Protein AF-A0A7X3MMK4-F1 (afdb_monomer)

Structure (mmCIF, N/CA/C/O backbone):
data_AF-A0A7X3MMK4-F1
#
_entry.id   AF-A0A7X3MMK4-F1
#
loop_
_atom_site.group_PDB
_atom_site.id
_atom_site.type_symbol
_atom_site.label_atom_id
_atom_site.label_alt_id
_atom_site.label_comp_id
_atom_site.label_asym_id
_atom_site.label_entity_id
_atom_site.label_seq_id
_atom_site.pdbx_PDB_ins_code
_atom_site.Cartn_x
_atom_site.Cartn_y
_atom_site.Cartn_z
_atom_site.occupancy
_atom_site.B_iso_or_equiv
_atom_site.auth_seq_id
_atom_site.auth_comp_id
_atom_site.auth_asym_id
_atom_site.auth_atom_id
_atom_site.pdbx_PDB_model_num
ATOM 1 N N . MET A 1 1 ? -12.622 -48.978 -11.360 1.00 39.81 1 MET A N 1
ATOM 2 C CA . MET A 1 1 ? -11.498 -48.186 -10.825 1.00 39.81 1 MET A CA 1
ATOM 3 C C . MET A 1 1 ? -11.949 -46.734 -10.855 1.00 39.81 1 MET A C 1
ATOM 5 O O . MET A 1 1 ? -12.073 -46.173 -11.933 1.00 39.81 1 MET A O 1
ATOM 9 N N . LEU A 1 2 ? -12.388 -46.223 -9.700 1.00 31.88 2 LEU A N 1
ATOM 10 C CA . LEU A 1 2 ? -12.892 -44.858 -9.525 1.00 31.88 2 LEU A CA 1
ATOM 11 C C . LEU A 1 2 ? -11.737 -43.859 -9.676 1.00 31.88 2 LEU A C 1
ATOM 13 O O . LEU A 1 2 ? -10.714 -44.030 -9.020 1.00 31.88 2 LEU A O 1
ATOM 17 N N . ALA A 1 3 ? -11.940 -42.794 -10.447 1.00 31.09 3 ALA A N 1
ATOM 18 C CA . ALA A 1 3 ? -11.201 -41.547 -10.291 1.00 31.09 3 ALA A CA 1
ATOM 19 C C . ALA A 1 3 ? -12.208 -40.492 -9.826 1.00 31.09 3 ALA A C 1
ATOM 21 O O . ALA A 1 3 ? -13.040 -40.017 -10.596 1.00 31.09 3 ALA A O 1
ATOM 22 N N . VAL A 1 4 ? -12.186 -40.216 -8.524 1.00 28.81 4 VAL A N 1
ATOM 23 C CA . VAL A 1 4 ? -12.935 -39.127 -7.898 1.00 28.81 4 VAL A CA 1
ATOM 24 C C . VAL A 1 4 ? -12.236 -37.835 -8.307 1.00 28.81 4 VAL A C 1
ATOM 26 O O . VAL A 1 4 ? -11.121 -37.565 -7.868 1.00 28.81 4 VAL A O 1
ATOM 29 N N . ILE A 1 5 ? -12.873 -37.067 -9.188 1.00 33.16 5 ILE A N 1
ATOM 30 C CA . ILE A 1 5 ? -12.476 -35.691 -9.482 1.00 33.16 5 ILE A CA 1
ATOM 31 C C . ILE A 1 5 ? -12.849 -34.879 -8.244 1.00 33.16 5 ILE A C 1
ATOM 33 O O . ILE A 1 5 ? -14.021 -34.599 -7.998 1.00 33.16 5 ILE A O 1
ATOM 37 N N . LEU A 1 6 ? -11.844 -34.570 -7.428 1.00 28.39 6 LEU A N 1
ATOM 38 C CA . LEU A 1 6 ? -11.970 -33.638 -6.320 1.00 28.39 6 LEU A CA 1
ATOM 39 C C . LEU A 1 6 ? -12.205 -32.252 -6.937 1.00 28.39 6 LEU A C 1
ATOM 41 O O . LEU A 1 6 ? -11.276 -31.618 -7.437 1.00 28.39 6 LEU A O 1
ATOM 45 N N . GLN A 1 7 ? -13.461 -31.808 -6.960 1.00 29.81 7 GLN A N 1
ATOM 46 C CA . GLN A 1 7 ? -13.783 -30.397 -7.128 1.00 29.81 7 GLN A CA 1
ATOM 47 C C . GLN A 1 7 ? -13.177 -29.666 -5.930 1.00 29.81 7 GLN A C 1
ATOM 49 O O . GLN A 1 7 ? -13.728 -29.684 -4.832 1.00 29.81 7 GLN A O 1
ATOM 54 N N . LEU A 1 8 ? -12.001 -29.073 -6.130 1.00 31.52 8 LEU A N 1
ATOM 55 C CA . LEU A 1 8 ? -11.513 -28.025 -5.251 1.00 31.52 8 LEU A CA 1
ATOM 56 C C . LEU A 1 8 ? -12.422 -26.827 -5.496 1.00 31.52 8 LEU A C 1
ATOM 58 O O . LEU A 1 8 ? -12.317 -26.148 -6.516 1.00 31.52 8 LEU A O 1
ATOM 62 N N . SER A 1 9 ? -13.381 -26.653 -4.593 1.00 30.64 9 SER A N 1
ATOM 63 C CA . SER A 1 9 ? -14.179 -25.446 -4.453 1.00 30.64 9 SER A CA 1
ATOM 64 C C . SER A 1 9 ? -13.228 -24.257 -4.493 1.00 30.64 9 SER A C 1
ATOM 66 O O . SER A 1 9 ? -12.373 -24.119 -3.617 1.00 30.64 9 SER A O 1
ATOM 68 N N . GLY A 1 10 ? -13.327 -23.452 -5.549 1.00 28.55 10 GLY A N 1
ATOM 69 C CA . GLY A 1 10 ? -12.593 -22.206 -5.642 1.00 28.55 10 GLY A CA 1
ATOM 70 C C . GLY A 1 10 ? -12.947 -21.354 -4.432 1.00 28.55 10 GLY A C 1
ATOM 71 O O . GLY A 1 10 ? -14.113 -21.022 -4.231 1.00 28.55 10 GLY A O 1
ATOM 72 N N . CYS A 1 11 ? -11.945 -21.021 -3.622 1.00 27.64 11 CYS A N 1
ATOM 73 C CA . CYS A 1 11 ? -12.016 -19.796 -2.847 1.00 27.64 11 CYS A CA 1
ATOM 74 C C . CYS A 1 11 ? -12.093 -18.664 -3.871 1.00 27.64 11 CYS A C 1
ATOM 76 O O . CYS A 1 11 ? -11.086 -18.275 -4.458 1.00 27.64 11 CYS A O 1
ATOM 78 N N . GLU A 1 12 ? -13.304 -18.187 -4.137 1.00 25.22 12 GLU A N 1
ATOM 79 C CA . GLU A 1 12 ? -13.503 -16.841 -4.649 1.00 25.22 12 GLU A CA 1
ATOM 80 C C . GLU A 1 12 ? -12.810 -15.907 -3.655 1.00 25.22 12 GLU A C 1
ATOM 82 O O . GLU A 1 12 ? -13.192 -15.867 -2.489 1.00 25.22 12 GLU A O 1
ATOM 87 N N . PHE A 1 13 ? -11.744 -15.235 -4.088 1.00 30.22 13 PHE A N 1
ATOM 88 C CA . PHE A 1 13 ? -11.124 -14.146 -3.342 1.00 30.22 13 PHE A CA 1
ATOM 89 C C . PHE A 1 13 ? -11.964 -12.891 -3.605 1.00 30.22 13 PHE A C 1
ATOM 91 O O . PHE A 1 13 ? -11.892 -12.347 -4.711 1.00 30.22 13 PHE A O 1
ATOM 98 N N . PRO A 1 14 ? -12.800 -12.432 -2.657 1.00 33.06 14 PRO A N 1
ATOM 99 C CA . PRO A 1 14 ? -13.527 -11.184 -2.817 1.00 33.06 14 PRO A CA 1
ATOM 100 C C . PRO A 1 14 ? -12.511 -10.046 -2.686 1.00 33.06 14 PRO A C 1
ATOM 102 O O . PRO A 1 14 ? -11.692 -10.073 -1.772 1.00 33.06 14 PRO A O 1
ATOM 105 N N . GLY A 1 15 ? -12.545 -9.097 -3.624 1.00 35.44 15 GLY A N 1
ATOM 106 C CA . GLY A 1 15 ? -11.532 -8.055 -3.799 1.00 35.44 15 GLY A CA 1
ATOM 107 C C . GLY A 1 15 ? -11.123 -7.359 -2.503 1.00 35.44 15 GLY A C 1
ATOM 108 O O . GLY A 1 15 ? -11.915 -6.636 -1.915 1.00 35.44 15 GLY A O 1
ATOM 109 N N . ASP A 1 16 ? -9.871 -7.569 -2.100 1.00 36.44 16 ASP A N 1
ATOM 110 C CA . ASP A 1 16 ? -9.219 -6.807 -1.042 1.00 36.44 16 ASP A CA 1
ATOM 111 C C . ASP A 1 16 ? -9.018 -5.373 -1.524 1.00 36.44 16 ASP A C 1
ATOM 113 O O . ASP A 1 16 ? -8.369 -5.094 -2.536 1.00 36.44 16 ASP A O 1
ATOM 117 N N . ASP A 1 17 ? -9.617 -4.449 -0.795 1.00 41.56 17 ASP A N 1
ATOM 118 C CA . ASP A 1 17 ? -9.683 -3.059 -1.178 1.00 41.56 17 ASP A CA 1
ATOM 119 C C . ASP A 1 17 ? -8.351 -2.396 -0.763 1.00 41.56 17 ASP A C 1
ATOM 121 O O . ASP A 1 17 ? -8.081 -2.070 0.397 1.00 41.56 17 ASP A O 1
ATOM 125 N N . ASN A 1 18 ? -7.452 -2.346 -1.749 1.00 49.00 18 ASN A N 1
ATOM 126 C CA . ASN A 1 18 ? -6.044 -1.996 -1.631 1.00 49.00 18 ASN A CA 1
ATOM 127 C C . ASN A 1 18 ? -5.864 -0.517 -1.247 1.00 49.00 18 ASN A C 1
ATOM 129 O O . ASN A 1 18 ? -6.424 0.381 -1.880 1.00 49.00 18 ASN A O 1
ATOM 133 N N . MET A 1 19 ? -5.023 -0.271 -0.236 1.00 48.06 19 MET A N 1
ATOM 134 C CA . MET A 1 19 ? -4.618 1.052 0.254 1.00 48.06 19 MET A CA 1
ATOM 135 C C . MET A 1 19 ? -4.239 2.014 -0.881 1.00 48.06 19 MET A C 1
ATOM 137 O O . MET A 1 19 ? -4.542 3.201 -0.812 1.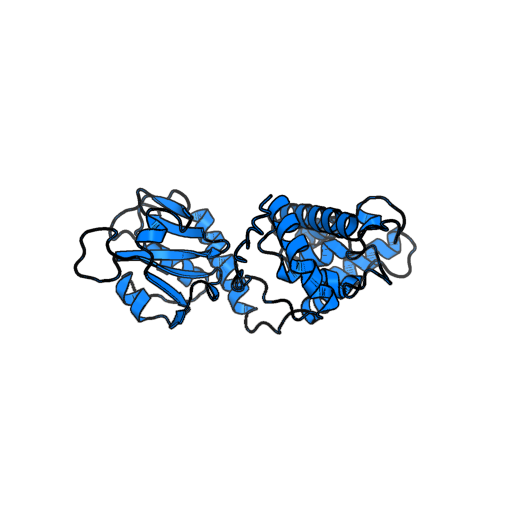00 48.06 19 MET A O 1
ATOM 141 N N . TYR A 1 20 ? -3.635 1.495 -1.952 1.00 59.84 20 TYR A N 1
ATOM 142 C CA . TYR A 1 20 ? 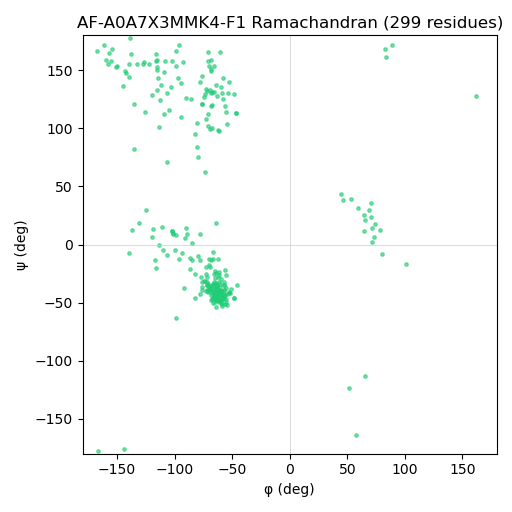-3.111 2.248 -3.090 1.00 59.84 20 TYR A CA 1
ATOM 143 C C . TYR A 1 20 ? -4.098 2.459 -4.248 1.00 59.84 20 TYR A C 1
ATOM 145 O O . TYR A 1 20 ? -3.713 3.042 -5.264 1.00 59.84 20 TYR A O 1
ATOM 153 N N . GLY A 1 21 ? -5.359 2.050 -4.087 1.00 65.75 21 GLY A N 1
ATOM 15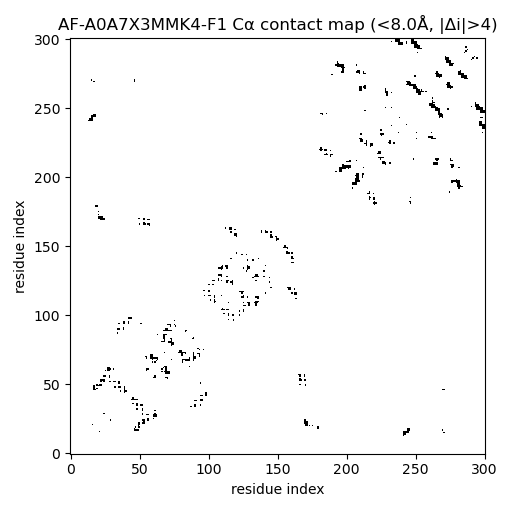4 C CA . GLY A 1 21 ? -6.362 2.017 -5.151 1.00 65.75 21 GLY A CA 1
ATOM 155 C C . GLY A 1 21 ? -6.352 0.690 -5.910 1.00 65.75 21 GLY A C 1
ATOM 156 O O . GLY A 1 21 ? -5.475 -0.145 -5.709 1.00 65.75 21 GLY A O 1
ATOM 157 N N . THR A 1 22 ? -7.337 0.493 -6.783 1.00 77.19 22 THR A N 1
ATOM 158 C CA . THR A 1 22 ? -7.481 -0.726 -7.590 1.00 77.19 22 THR A CA 1
ATOM 159 C C . THR A 1 22 ? -6.889 -0.549 -8.982 1.00 77.19 22 THR A C 1
ATOM 161 O O . THR A 1 22 ? -6.973 0.530 -9.582 1.00 77.19 22 THR A O 1
ATOM 164 N N . ALA A 1 23 ? -6.283 -1.614 -9.502 1.00 83.62 23 ALA A N 1
ATOM 165 C CA . ALA A 1 23 ? -5.760 -1.645 -10.854 1.00 83.62 23 ALA A CA 1
ATOM 166 C C . ALA A 1 23 ? -6.921 -1.553 -11.859 1.00 83.62 23 ALA A C 1
ATOM 168 O O . ALA A 1 23 ? -7.913 -2.272 -11.760 1.00 83.62 23 ALA A O 1
ATOM 169 N N . ASN A 1 24 ? -6.786 -0.663 -12.836 1.00 85.44 24 ASN A N 1
ATOM 170 C CA . ASN A 1 24 ? -7.653 -0.541 -14.002 1.00 85.44 24 ASN A CA 1
ATOM 171 C C . ASN A 1 24 ? -6.882 -1.065 -15.218 1.00 85.44 24 ASN A C 1
ATOM 173 O O . ASN A 1 24 ? -6.394 -0.295 -16.047 1.00 85.44 24 ASN A O 1
ATOM 177 N N . VAL A 1 25 ? -6.695 -2.383 -15.262 1.00 84.56 25 VAL A N 1
ATOM 178 C CA . VAL A 1 25 ? -5.780 -3.046 -16.197 1.00 84.56 25 VAL A CA 1
ATOM 179 C C . VAL A 1 25 ? -6.520 -3.950 -17.178 1.00 84.56 25 VAL A C 1
ATOM 181 O O . VAL A 1 25 ? -7.654 -4.370 -16.954 1.00 84.56 25 VAL A O 1
ATOM 184 N N . SER A 1 26 ? -5.880 -4.238 -18.311 1.00 85.44 26 SER A N 1
ATOM 185 C CA . SER A 1 26 ? -6.470 -5.093 -19.340 1.00 85.44 26 SER A CA 1
ATOM 186 C C . SER A 1 26 ? -6.592 -6.551 -18.861 1.00 85.44 26 SER A C 1
ATOM 188 O O . SER A 1 26 ? -5.815 -6.987 -18.009 1.00 85.44 26 SER A O 1
ATOM 190 N N . PRO A 1 27 ? -7.471 -7.370 -19.470 1.00 85.69 27 PRO A N 1
ATOM 191 C CA . PRO A 1 27 ? -7.521 -8.810 -19.194 1.00 85.69 27 PRO A CA 1
ATOM 192 C C . PRO A 1 27 ? -6.179 -9.536 -19.404 1.00 85.69 27 PRO A C 1
ATOM 194 O O . PRO A 1 27 ? -5.917 -10.563 -18.779 1.00 85.69 27 PRO A O 1
ATOM 197 N N . LEU A 1 28 ? -5.320 -9.000 -20.280 1.00 88.88 28 LEU A N 1
ATOM 198 C CA . LEU A 1 28 ? -3.999 -9.554 -20.576 1.00 88.88 28 LEU A CA 1
ATOM 199 C C . LEU A 1 28 ? -3.006 -9.360 -19.420 1.00 88.88 28 LEU A C 1
ATOM 201 O O . LEU A 1 28 ? -2.107 -10.180 -19.243 1.00 88.88 28 LEU A O 1
ATOM 205 N N . VAL A 1 29 ? -3.198 -8.308 -18.625 1.00 92.88 29 VAL A N 1
ATOM 206 C CA . VAL A 1 29 ? -2.486 -8.075 -17.364 1.00 92.88 29 VAL A CA 1
ATOM 207 C C . VAL A 1 29 ? -3.147 -8.860 -16.235 1.00 92.88 29 VAL A C 1
ATOM 209 O O . VAL A 1 29 ? -2.472 -9.556 -15.485 1.00 92.88 29 VAL A O 1
ATOM 212 N N . GLU A 1 30 ? -4.476 -8.799 -16.150 1.00 88.69 30 GLU A N 1
ATOM 213 C CA . GLU A 1 30 ? -5.269 -9.379 -15.063 1.00 88.69 30 GLU A CA 1
ATOM 214 C C . GLU A 1 30 ? -5.041 -10.891 -14.894 1.00 88.69 30 GLU A C 1
ATOM 216 O O . GLU A 1 30 ? -5.013 -11.396 -13.772 1.00 88.69 30 GLU A O 1
ATOM 221 N N . ARG A 1 31 ? -4.773 -11.623 -15.988 1.00 91.62 31 ARG A N 1
ATOM 222 C CA . ARG A 1 31 ? -4.428 -13.059 -15.942 1.00 91.62 31 ARG A CA 1
ATOM 223 C C . ARG A 1 31 ? -3.216 -13.386 -15.058 1.00 91.62 31 ARG A C 1
ATOM 225 O O . ARG A 1 31 ? -3.071 -14.532 -14.639 1.00 91.62 31 ARG A O 1
ATOM 232 N N . TRP A 1 32 ? -2.344 -12.410 -14.793 1.00 95.69 32 TRP A N 1
ATOM 233 C CA . TRP A 1 32 ? -1.150 -12.584 -13.965 1.00 95.69 32 TRP A CA 1
ATOM 234 C C . TRP A 1 32 ? -1.419 -12.419 -12.469 1.00 95.69 32 TRP A C 1
ATOM 236 O O . TRP A 1 32 ? -0.580 -12.825 -11.666 1.00 95.69 32 TRP A O 1
ATOM 246 N N . ARG A 1 33 ? -2.582 -11.881 -12.077 1.00 94.12 33 ARG A N 1
ATOM 247 C CA . ARG A 1 33 ? -2.932 -11.586 -10.680 1.00 94.12 33 ARG A CA 1
ATOM 248 C C . ARG A 1 33 ? -2.667 -12.741 -9.704 1.00 94.12 33 ARG A C 1
ATOM 250 O O . ARG A 1 33 ? -2.047 -12.457 -8.683 1.00 94.12 33 ARG A O 1
ATOM 257 N N . PRO A 1 34 ? -3.033 -14.010 -9.980 1.00 88.44 34 PRO A N 1
ATOM 258 C CA . PRO A 1 34 ? -2.765 -15.099 -9.038 1.00 88.44 34 PRO A CA 1
ATOM 259 C C . PRO A 1 34 ? -1.268 -15.279 -8.739 1.00 88.44 34 PRO A C 1
ATOM 261 O O . PRO A 1 34 ? -0.882 -15.453 -7.587 1.00 88.44 34 PRO A O 1
ATOM 264 N N . TYR A 1 35 ? -0.414 -15.157 -9.760 1.00 95.88 35 TYR A N 1
ATOM 265 C CA . TYR A 1 35 ? 1.042 -15.254 -9.616 1.00 95.88 35 TYR A CA 1
ATOM 266 C C . TYR A 1 35 ? 1.624 -14.022 -8.918 1.00 95.88 35 TYR A C 1
ATOM 268 O O . TYR A 1 35 ? 2.513 -14.139 -8.078 1.00 95.88 35 TYR A O 1
ATOM 276 N N . VAL A 1 36 ? 1.096 -12.833 -9.230 1.00 95.50 36 VAL A N 1
ATOM 277 C CA . VAL A 1 36 ? 1.474 -11.591 -8.542 1.00 95.50 36 VAL A CA 1
ATOM 278 C C . VAL A 1 36 ? 1.140 -11.687 -7.056 1.00 95.50 36 VAL A C 1
ATOM 280 O O . VAL A 1 36 ? 1.987 -11.353 -6.237 1.00 95.50 36 VAL A O 1
ATOM 283 N N . GLN A 1 37 ? -0.044 -12.185 -6.693 1.00 90.44 37 GLN A N 1
ATOM 284 C CA . GLN A 1 37 ? -0.444 -12.400 -5.300 1.00 90.44 37 GLN A CA 1
ATOM 285 C C . GLN A 1 37 ? 0.491 -13.382 -4.589 1.00 90.44 37 GLN A C 1
ATOM 287 O O . GLN A 1 37 ? 0.969 -13.081 -3.496 1.00 90.44 37 GLN A O 1
ATOM 292 N N . GLU A 1 38 ? 0.802 -14.516 -5.222 1.00 89.00 38 GLU A N 1
ATOM 293 C CA . GLU A 1 38 ? 1.711 -15.523 -4.668 1.00 89.00 38 GLU A CA 1
ATOM 294 C C . GLU A 1 38 ? 3.106 -14.940 -4.388 1.00 89.00 38 GLU A C 1
ATOM 296 O O . GLU A 1 38 ? 3.610 -15.018 -3.263 1.00 89.00 38 GLU A O 1
ATOM 301 N N . PHE A 1 39 ? 3.729 -14.304 -5.384 1.00 96.25 39 PHE A N 1
ATOM 302 C CA . PHE A 1 39 ? 5.063 -13.728 -5.221 1.00 96.25 39 PHE A CA 1
ATOM 303 C C . PHE A 1 39 ? 5.064 -12.514 -4.290 1.00 96.25 39 PHE A C 1
ATOM 305 O O . PHE A 1 39 ? 5.981 -12.363 -3.480 1.00 96.25 39 PHE A O 1
ATOM 312 N N . ALA A 1 40 ? 4.039 -11.664 -4.344 1.00 91.56 40 ALA A N 1
ATOM 313 C CA . ALA A 1 40 ? 3.939 -10.516 -3.452 1.00 91.56 40 ALA A CA 1
ATOM 314 C C . ALA A 1 40 ? 3.817 -10.965 -1.992 1.00 91.56 40 ALA A C 1
ATOM 316 O O . ALA A 1 40 ? 4.494 -10.423 -1.117 1.00 91.56 40 ALA A O 1
ATOM 317 N N . GLN A 1 41 ? 3.036 -12.015 -1.725 1.00 86.12 41 GLN A N 1
ATOM 318 C CA . GLN A 1 41 ? 2.953 -12.621 -0.401 1.00 86.12 41 GLN A CA 1
ATOM 319 C C . GLN A 1 41 ? 4.292 -13.239 0.025 1.00 86.12 41 GLN A C 1
ATOM 321 O O . GLN A 1 41 ? 4.738 -13.007 1.150 1.00 86.12 41 GLN A O 1
ATOM 326 N N . LYS A 1 42 ? 4.972 -13.960 -0.878 1.00 91.31 42 LYS A N 1
ATOM 327 C CA . LYS A 1 42 ? 6.302 -14.548 -0.635 1.00 91.31 42 LYS A CA 1
ATOM 328 C C . LYS A 1 42 ? 7.336 -13.510 -0.186 1.00 91.31 42 LYS A C 1
ATOM 330 O O . LYS A 1 42 ? 8.169 -13.822 0.664 1.00 91.31 42 LYS A O 1
ATOM 335 N N . TYR A 1 43 ? 7.284 -12.295 -0.731 1.00 92.69 43 TYR A N 1
ATOM 336 C CA . TYR A 1 43 ? 8.229 -11.216 -0.421 1.00 92.69 43 TYR A CA 1
ATOM 337 C C . TYR A 1 43 ? 7.694 -10.161 0.560 1.00 92.69 43 TYR A C 1
ATOM 339 O O . TYR A 1 43 ? 8.352 -9.145 0.771 1.00 92.69 43 TYR A O 1
ATOM 347 N N . GLY A 1 44 ? 6.538 -10.397 1.193 1.00 84.75 44 GLY A N 1
ATOM 348 C CA . GLY A 1 44 ? 5.992 -9.504 2.223 1.00 84.75 44 GLY A CA 1
ATOM 349 C C . GLY A 1 44 ? 5.526 -8.144 1.693 1.00 84.75 44 GLY A C 1
ATOM 350 O O . GLY A 1 44 ? 5.600 -7.157 2.415 1.00 84.75 44 GLY A O 1
ATOM 351 N N . VAL A 1 45 ? 5.077 -8.104 0.438 1.00 88.94 45 VAL A N 1
ATOM 352 C CA . VAL A 1 45 ? 4.579 -6.921 -0.285 1.00 88.94 45 VAL A CA 1
ATOM 353 C C . VAL A 1 45 ? 3.166 -7.154 -0.836 1.00 88.94 45 VAL A C 1
ATOM 355 O O . VAL A 1 45 ? 2.783 -6.605 -1.868 1.00 88.94 45 VAL A O 1
ATOM 358 N N . GLY A 1 46 ? 2.383 -7.997 -0.156 1.00 82.69 46 GLY A N 1
ATOM 359 C CA . GLY A 1 46 ? 1.030 -8.380 -0.574 1.00 82.69 46 GLY A CA 1
ATOM 360 C C . GLY A 1 46 ? 0.068 -7.194 -0.683 1.00 82.69 46 GLY A C 1
ATOM 361 O O . GLY A 1 46 ? -0.806 -7.189 -1.544 1.00 82.69 46 GLY A O 1
ATOM 362 N N . GLU A 1 47 ? 0.269 -6.140 0.108 1.00 79.25 47 GLU A N 1
ATOM 363 C CA . GLU A 1 47 ? -0.521 -4.911 0.020 1.00 79.25 47 GLU A CA 1
ATOM 364 C C . GLU A 1 47 ? -0.309 -4.126 -1.290 1.00 79.25 47 GLU A C 1
ATOM 366 O O . GLU A 1 47 ? -1.107 -3.250 -1.604 1.00 79.25 47 GLU A O 1
ATOM 371 N N . TYR A 1 48 ? 0.710 -4.437 -2.100 1.00 88.19 48 TYR A N 1
ATOM 372 C CA . TYR A 1 48 ? 1.029 -3.701 -3.334 1.00 88.19 48 TYR A CA 1
ATOM 373 C C . TYR A 1 48 ? 0.578 -4.406 -4.618 1.00 88.19 48 TYR A C 1
ATOM 375 O O . TYR A 1 48 ? 0.963 -3.978 -5.703 1.00 88.19 48 TYR A O 1
ATOM 383 N N . VAL A 1 49 ? -0.246 -5.459 -4.535 1.00 90.62 49 VAL A N 1
ATOM 384 C CA . VAL A 1 49 ? -0.691 -6.240 -5.711 1.00 90.62 49 VAL A CA 1
ATOM 385 C C . VAL A 1 49 ? -1.282 -5.358 -6.819 1.00 90.62 49 VAL A C 1
ATOM 387 O O . VAL A 1 49 ? -0.943 -5.547 -7.984 1.00 90.62 49 VAL A O 1
ATOM 390 N N . GLU A 1 50 ? -2.099 -4.357 -6.483 1.00 91.44 50 GLU A N 1
ATOM 391 C CA . GLU A 1 50 ? -2.707 -3.475 -7.491 1.00 91.44 50 GLU A CA 1
ATOM 392 C C . GLU A 1 50 ? -1.676 -2.551 -8.157 1.00 91.44 50 GLU A C 1
ATOM 394 O O . GLU A 1 50 ? -1.733 -2.339 -9.367 1.00 91.44 50 GLU A O 1
ATOM 399 N N . ILE A 1 51 ? -0.693 -2.048 -7.398 1.00 93.69 51 ILE A N 1
ATOM 400 C CA . ILE A 1 51 ? 0.432 -1.284 -7.963 1.00 93.69 51 ILE A CA 1
ATOM 401 C C . ILE A 1 51 ? 1.263 -2.183 -8.878 1.00 93.69 51 ILE A C 1
ATOM 403 O O . ILE A 1 51 ? 1.607 -1.771 -9.979 1.00 93.69 51 ILE A O 1
ATOM 407 N N . LEU A 1 52 ? 1.564 -3.412 -8.455 1.00 96.94 52 LEU A N 1
ATOM 408 C CA . LEU A 1 52 ? 2.353 -4.357 -9.244 1.00 96.94 52 LEU A CA 1
ATOM 409 C C . LEU A 1 52 ? 1.655 -4.708 -10.565 1.00 96.94 52 LEU A C 1
ATOM 411 O O . LEU A 1 52 ? 2.312 -4.779 -11.599 1.00 96.94 52 LEU A O 1
ATOM 415 N N . LEU A 1 53 ? 0.328 -4.852 -10.570 1.00 96.00 53 LEU A N 1
ATOM 416 C CA . LEU A 1 53 ? -0.443 -5.027 -11.805 1.00 96.00 53 LEU A CA 1
ATOM 417 C C . LEU A 1 53 ? -0.405 -3.781 -12.696 1.00 96.00 53 LEU A C 1
ATOM 419 O O . LEU A 1 53 ? -0.225 -3.903 -13.907 1.00 96.00 53 LEU A O 1
ATOM 423 N N . ALA A 1 54 ? -0.511 -2.585 -12.117 1.00 95.69 54 ALA A N 1
ATOM 424 C CA . ALA A 1 54 ? -0.357 -1.335 -12.857 1.00 95.69 54 ALA A CA 1
ATOM 425 C C . ALA A 1 54 ? 1.060 -1.177 -13.448 1.00 95.69 54 ALA A C 1
ATOM 427 O O . ALA A 1 54 ? 1.214 -0.704 -14.573 1.00 95.69 54 ALA A O 1
ATOM 428 N N . MET A 1 55 ? 2.092 -1.639 -12.737 1.00 97.62 55 MET A N 1
ATOM 429 C CA . MET A 1 55 ? 3.462 -1.703 -13.247 1.00 97.62 55 MET A CA 1
ATOM 430 C C . MET A 1 55 ? 3.576 -2.697 -14.405 1.00 97.62 55 MET A C 1
ATOM 432 O O . MET A 1 55 ? 4.119 -2.339 -15.438 1.00 97.62 55 MET A O 1
ATOM 436 N N . ILE A 1 56 ? 2.994 -3.898 -14.311 1.00 97.69 56 ILE A N 1
ATOM 437 C CA . ILE A 1 56 ? 2.956 -4.850 -15.440 1.00 97.69 56 ILE A CA 1
ATOM 438 C C . ILE A 1 56 ? 2.285 -4.224 -16.671 1.00 97.69 56 ILE A C 1
ATOM 440 O O . ILE A 1 56 ? 2.775 -4.368 -17.795 1.00 97.69 56 ILE A O 1
ATOM 444 N N . ALA A 1 57 ? 1.170 -3.519 -16.467 1.00 95.62 57 ALA A N 1
ATOM 445 C CA . ALA A 1 57 ? 0.480 -2.812 -17.539 1.00 95.62 57 ALA A CA 1
ATOM 446 C C . ALA A 1 57 ? 1.382 -1.762 -18.201 1.00 95.62 57 ALA A C 1
ATOM 448 O O . ALA A 1 57 ? 1.386 -1.652 -19.427 1.00 95.62 57 ALA A O 1
ATOM 449 N N . GLN A 1 58 ? 2.175 -1.047 -17.402 1.00 96.25 58 GLN A N 1
ATOM 450 C CA . GLN A 1 58 ? 3.113 -0.042 -17.883 1.00 96.25 58 GLN A CA 1
ATOM 451 C C . GLN A 1 58 ? 4.344 -0.634 -18.588 1.00 96.25 58 GLN A C 1
ATOM 453 O O . GLN A 1 58 ? 4.774 -0.087 -19.600 1.00 96.25 58 GLN A O 1
ATOM 458 N N . GLU A 1 59 ? 4.902 -1.733 -18.077 1.00 95.12 59 GLU A N 1
ATOM 459 C CA . GLU A 1 59 ? 6.150 -2.320 -18.583 1.00 95.12 59 GLU A CA 1
ATOM 460 C C . GLU A 1 59 ? 5.956 -3.117 -19.877 1.00 95.12 59 GLU A C 1
ATOM 462 O O . GLU A 1 59 ? 6.753 -3.017 -20.808 1.00 95.12 59 GLU A O 1
ATOM 467 N N . SER A 1 60 ? 4.894 -3.920 -19.956 1.00 95.56 60 SER A N 1
ATOM 468 C CA . SER A 1 60 ? 4.689 -4.856 -21.073 1.00 95.56 60 SER A CA 1
ATOM 469 C C . SER A 1 60 ? 3.247 -4.938 -21.566 1.00 95.56 60 SER A C 1
ATOM 471 O O . SER A 1 60 ? 2.961 -5.639 -22.541 1.00 95.56 60 SER A O 1
ATOM 473 N N . GLY A 1 61 ? 2.303 -4.292 -20.876 1.00 92.75 61 GLY A N 1
ATOM 474 C CA . GLY A 1 61 ? 0.875 -4.523 -21.091 1.00 92.75 61 GLY A CA 1
ATOM 475 C C . GLY A 1 61 ? 0.425 -5.946 -20.727 1.00 92.75 61 GLY A C 1
ATOM 476 O O . GLY A 1 61 ? -0.685 -6.339 -21.089 1.00 92.75 61 GLY A O 1
ATOM 477 N N . GLY A 1 62 ? 1.274 -6.731 -20.048 1.00 92.31 62 GLY A N 1
ATOM 478 C CA . GLY A 1 62 ? 1.031 -8.138 -19.718 1.00 92.31 62 GLY A CA 1
ATOM 479 C C . GLY A 1 62 ? 1.151 -9.107 -20.902 1.00 92.31 62 GLY A C 1
ATOM 480 O O . GLY A 1 62 ? 0.833 -10.293 -20.746 1.00 92.31 62 GLY A O 1
ATOM 481 N N . ASP A 1 63 ? 1.589 -8.632 -22.072 1.00 92.94 63 ASP A N 1
ATOM 482 C CA . ASP A 1 63 ? 1.714 -9.415 -23.305 1.00 92.94 63 ASP A CA 1
ATOM 483 C C . ASP A 1 63 ? 3.002 -10.250 -23.310 1.00 92.94 63 ASP A C 1
ATOM 485 O O . ASP A 1 63 ? 4.017 -9.852 -23.872 1.00 92.94 63 ASP A O 1
ATOM 489 N N . SER A 1 64 ? 2.959 -11.429 -22.688 1.00 91.19 64 SER A N 1
ATOM 490 C CA . SER A 1 64 ? 4.091 -12.368 -22.643 1.00 91.19 64 SER A CA 1
ATOM 491 C C . SER A 1 64 ? 4.542 -12.885 -24.003 1.00 91.19 64 SER A C 1
ATOM 493 O O . SER A 1 64 ? 5.673 -13.346 -24.119 1.00 91.19 64 SER A O 1
ATOM 495 N N . ASP A 1 65 ? 3.668 -12.869 -25.011 1.00 89.69 65 ASP A N 1
ATOM 496 C CA . ASP A 1 65 ? 3.994 -13.411 -26.331 1.00 89.69 65 ASP A CA 1
ATOM 497 C C . ASP A 1 65 ? 4.894 -12.430 -27.086 1.00 89.69 65 ASP A C 1
ATOM 499 O O . ASP A 1 65 ? 5.779 -12.828 -27.846 1.00 89.69 65 ASP A O 1
ATOM 503 N N . ARG A 1 66 ? 4.695 -11.131 -26.834 1.00 89.19 66 ARG A N 1
ATOM 504 C CA . ARG A 1 66 ? 5.523 -10.054 -27.373 1.00 89.19 66 ARG A CA 1
ATOM 505 C C . ARG A 1 66 ? 6.685 -9.670 -26.455 1.00 89.19 66 ARG A C 1
ATOM 507 O O . ARG A 1 66 ? 7.769 -9.365 -26.951 1.00 89.19 66 ARG A O 1
ATOM 514 N N . TYR A 1 67 ? 6.459 -9.682 -25.145 1.00 89.31 67 TYR A N 1
ATOM 515 C CA . TYR A 1 67 ? 7.384 -9.239 -24.103 1.00 89.31 67 TYR A CA 1
ATOM 516 C C . TYR A 1 67 ? 7.409 -10.250 -22.942 1.00 89.31 67 TYR A C 1
ATOM 518 O O . TYR A 1 67 ? 6.743 -10.050 -21.924 1.00 89.31 67 TYR A O 1
ATOM 526 N N . PRO A 1 68 ? 8.181 -11.348 -23.064 1.00 90.19 68 PRO A N 1
ATOM 527 C CA . PRO A 1 68 ? 8.265 -12.367 -22.016 1.00 90.19 68 PRO A CA 1
ATOM 528 C C . PRO A 1 68 ? 8.834 -11.846 -20.687 1.00 90.19 68 PRO A C 1
ATOM 530 O O . PRO A 1 68 ? 8.476 -12.350 -19.626 1.00 90.19 68 PRO A O 1
ATOM 533 N N . ASP A 1 69 ? 9.686 -10.816 -20.725 1.00 93.12 69 ASP A N 1
ATOM 534 C CA . ASP A 1 69 ? 10.112 -10.068 -19.539 1.00 93.12 69 ASP A CA 1
ATOM 535 C C . ASP A 1 69 ? 9.020 -9.060 -19.134 1.00 93.12 69 ASP A C 1
ATOM 537 O O . ASP A 1 69 ? 9.110 -7.862 -19.408 1.00 93.12 69 ASP A O 1
ATOM 541 N N . ILE A 1 70 ? 7.952 -9.578 -18.527 1.00 92.44 70 ILE A N 1
ATOM 542 C CA . ILE A 1 70 ? 6.706 -8.862 -18.220 1.00 92.44 70 ILE A CA 1
ATOM 543 C C . ILE A 1 70 ? 6.904 -7.613 -17.354 1.00 92.44 70 ILE A C 1
ATOM 545 O O . ILE A 1 70 ? 6.181 -6.631 -17.528 1.00 92.44 70 ILE A O 1
ATOM 549 N N . LEU A 1 71 ? 7.854 -7.651 -16.422 1.00 94.75 71 LEU A N 1
ATOM 550 C CA . LEU A 1 71 ? 8.195 -6.539 -15.533 1.00 94.75 71 LEU A CA 1
ATOM 551 C C . LEU A 1 71 ? 9.477 -5.802 -15.961 1.00 94.75 71 LEU A C 1
ATOM 553 O O . LEU A 1 71 ? 10.013 -5.026 -15.165 1.00 94.75 71 LEU A O 1
ATOM 557 N N . GLN A 1 72 ? 9.982 -6.082 -17.173 1.00 91.94 72 GLN A N 1
ATOM 558 C CA . GLN A 1 72 ? 11.210 -5.511 -17.751 1.00 91.94 72 GLN A CA 1
ATOM 559 C C . GLN A 1 72 ? 12.376 -5.476 -16.749 1.00 91.94 72 GLN A C 1
ATOM 561 O O . GLN A 1 72 ? 13.097 -4.490 -16.604 1.00 91.94 72 GLN A O 1
ATOM 566 N N . CYS A 1 73 ? 12.559 -6.567 -16.004 1.00 89.00 73 CYS A N 1
ATOM 567 C CA . CYS A 1 73 ? 13.458 -6.611 -14.855 1.00 89.00 73 CYS A CA 1
ATOM 568 C C . CYS A 1 73 ? 14.806 -7.279 -15.153 1.00 89.00 73 CYS A C 1
ATOM 570 O O . CYS A 1 73 ? 15.589 -7.519 -14.232 1.00 89.00 73 CYS A O 1
ATOM 572 N N . SER A 1 74 ? 15.110 -7.588 -16.418 1.00 84.12 74 SER A N 1
ATOM 573 C CA . SER A 1 74 ? 16.404 -8.170 -16.800 1.00 84.12 74 SER A CA 1
ATOM 574 C C . SER A 1 74 ? 17.591 -7.340 -16.287 1.00 84.12 74 SER A C 1
ATOM 576 O O . SER A 1 74 ? 18.549 -7.889 -15.742 1.00 84.12 74 SER A O 1
ATOM 578 N N . GLU A 1 75 ? 17.511 -6.011 -16.374 1.00 81.25 75 GLU A N 1
ATOM 579 C CA . GLU A 1 75 ? 18.582 -5.117 -15.917 1.00 81.25 75 GLU A CA 1
ATOM 580 C C . GLU A 1 75 ? 18.743 -5.136 -14.389 1.00 81.25 75 GLU A C 1
ATOM 582 O O . GLU A 1 75 ? 19.868 -5.141 -13.886 1.00 81.25 75 GLU A O 1
ATOM 587 N N . SER A 1 76 ? 17.645 -5.255 -13.630 1.00 75.44 76 SER A N 1
ATOM 588 C CA . SER A 1 76 ? 17.705 -5.386 -12.164 1.00 75.44 76 SER A CA 1
ATOM 589 C C . SER A 1 76 ? 18.285 -6.735 -11.712 1.00 75.44 76 SER A C 1
ATOM 591 O O . SER A 1 76 ? 18.776 -6.859 -10.587 1.00 75.44 76 SER A O 1
ATOM 593 N N . ALA A 1 77 ? 18.290 -7.739 -12.596 1.00 68.50 77 ALA A N 1
ATOM 594 C CA . ALA A 1 77 ? 18.994 -9.008 -12.420 1.00 68.50 77 ALA A CA 1
ATOM 595 C C . ALA A 1 77 ? 20.474 -8.962 -12.858 1.00 68.50 77 ALA A C 1
ATOM 597 O O . ALA A 1 77 ? 21.163 -9.981 -12.784 1.00 68.50 77 ALA A O 1
ATOM 598 N N . GLY A 1 78 ? 20.979 -7.807 -13.312 1.00 76.31 78 GLY A N 1
ATOM 599 C CA . GLY A 1 78 ? 22.334 -7.667 -13.854 1.00 76.31 78 GLY A CA 1
ATOM 600 C C . GLY A 1 78 ? 22.503 -8.270 -15.252 1.00 76.31 78 GLY A C 1
ATOM 601 O O . GLY A 1 78 ? 23.628 -8.550 -15.664 1.00 76.31 78 GLY A O 1
ATOM 602 N N . MET A 1 79 ? 21.400 -8.507 -15.966 1.00 78.06 79 MET A N 1
ATOM 603 C CA . MET A 1 79 ? 21.386 -9.048 -17.325 1.00 78.06 79 MET A CA 1
ATOM 604 C C . MET A 1 79 ? 21.212 -7.927 -18.357 1.00 78.06 79 MET A C 1
ATOM 606 O O . MET A 1 79 ? 20.852 -6.800 -18.022 1.00 78.06 79 MET A O 1
ATOM 610 N N . ALA A 1 80 ? 21.454 -8.236 -19.633 1.00 74.75 80 ALA A N 1
ATOM 611 C CA . ALA A 1 80 ? 21.117 -7.316 -20.716 1.00 74.75 80 ALA A CA 1
ATOM 612 C C . ALA A 1 80 ? 19.584 -7.134 -20.813 1.00 74.75 80 ALA A C 1
ATOM 614 O O . ALA A 1 80 ? 18.850 -8.061 -20.454 1.00 74.75 80 ALA A O 1
ATOM 615 N N . PRO A 1 81 ? 19.077 -5.999 -21.325 1.00 78.19 81 PRO A N 1
ATOM 616 C CA . PRO A 1 81 ? 17.637 -5.783 -21.486 1.00 78.19 81 PRO A CA 1
ATOM 617 C C . PRO A 1 81 ? 16.952 -6.922 -22.262 1.00 78.19 81 PRO A C 1
ATOM 619 O O . PRO A 1 81 ? 17.501 -7.398 -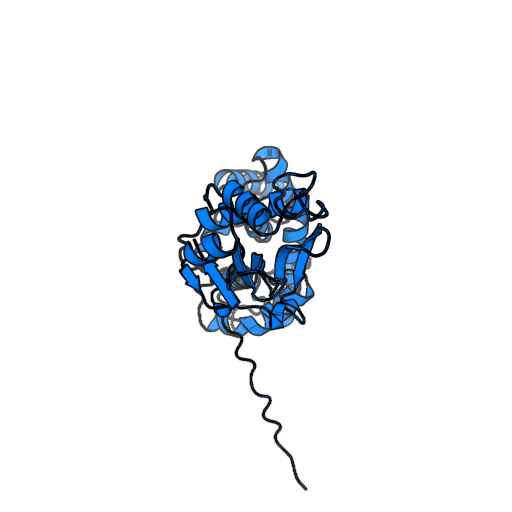23.257 1.00 78.19 81 PRO A O 1
ATOM 622 N N . ASN A 1 82 ? 15.751 -7.334 -21.834 1.00 79.44 82 ASN A N 1
ATOM 623 C CA . ASN A 1 82 ? 14.956 -8.417 -22.443 1.00 79.44 82 ASN A CA 1
ATOM 624 C C . ASN A 1 82 ? 15.645 -9.801 -22.486 1.00 79.44 82 ASN A C 1
ATOM 626 O O . ASN A 1 82 ? 15.413 -10.589 -23.403 1.00 79.44 82 ASN A O 1
ATOM 630 N N . SER A 1 83 ? 16.497 -10.110 -21.504 1.00 86.25 83 SER A N 1
ATOM 631 C CA . SER A 1 83 ? 17.162 -11.421 -21.403 1.00 86.25 83 SER A CA 1
ATOM 632 C C . SER A 1 83 ? 16.290 -12.495 -20.748 1.00 86.25 83 SER A C 1
ATOM 634 O O . SER A 1 83 ? 16.495 -13.686 -20.988 1.00 86.25 83 SER A O 1
ATOM 636 N N . ILE A 1 84 ? 15.329 -12.100 -19.908 1.00 88.81 84 ILE A N 1
ATOM 637 C CA . ILE A 1 84 ? 14.394 -13.032 -19.275 1.00 88.81 84 ILE A CA 1
ATOM 638 C C . ILE A 1 84 ? 13.344 -13.459 -20.309 1.00 88.81 84 ILE A C 1
ATOM 640 O O . ILE A 1 84 ? 12.625 -12.634 -20.863 1.00 88.81 84 ILE A O 1
ATOM 644 N N . THR A 1 85 ? 13.266 -14.765 -20.574 1.00 91.00 85 THR A N 1
ATOM 645 C CA . THR A 1 85 ? 12.340 -15.358 -21.560 1.00 91.00 85 THR A CA 1
ATOM 646 C C . THR A 1 85 ? 11.174 -16.112 -20.925 1.00 91.00 85 THR A C 1
ATOM 648 O O . THR A 1 85 ? 10.241 -16.491 -21.628 1.00 91.00 85 THR A O 1
ATOM 651 N N . ASP A 1 86 ? 11.213 -16.314 -19.607 1.00 94.56 86 ASP A N 1
ATOM 652 C CA . ASP A 1 86 ? 10.135 -16.925 -18.835 1.00 94.56 86 ASP A CA 1
ATOM 653 C C . ASP A 1 86 ? 9.384 -15.836 -18.043 1.00 94.56 86 ASP A C 1
ATOM 655 O O . ASP A 1 86 ? 9.966 -15.226 -17.135 1.00 94.56 86 ASP A O 1
ATOM 659 N N . PRO A 1 87 ? 8.096 -15.603 -18.347 1.00 94.62 87 PRO A N 1
ATOM 660 C CA . PRO A 1 87 ? 7.241 -14.678 -17.615 1.00 94.62 87 PRO A CA 1
ATOM 661 C C . PRO A 1 87 ? 7.216 -14.861 -16.099 1.00 94.62 87 PRO A C 1
ATOM 663 O O . PRO A 1 87 ? 7.187 -13.872 -15.371 1.00 94.62 87 PRO A O 1
ATOM 666 N N . LEU A 1 88 ? 7.245 -16.100 -15.598 1.00 95.62 88 LEU A N 1
ATOM 667 C CA . LEU A 1 88 ? 7.198 -16.350 -14.156 1.00 95.62 88 LEU A CA 1
ATOM 668 C C . LEU A 1 88 ? 8.512 -15.957 -13.480 1.00 95.62 88 LEU A C 1
ATOM 670 O O . LEU A 1 88 ? 8.493 -15.419 -12.375 1.00 95.62 88 LEU A O 1
ATOM 674 N N . VAL A 1 89 ? 9.641 -16.144 -14.171 1.00 95.50 89 VAL A N 1
ATOM 675 C CA . VAL A 1 89 ? 10.951 -15.663 -13.707 1.00 95.50 89 VAL A CA 1
ATOM 676 C C . VAL A 1 89 ? 10.981 -14.135 -13.675 1.00 95.50 89 VAL A C 1
ATOM 678 O O . VAL A 1 89 ? 11.503 -13.564 -12.719 1.00 95.50 89 VAL A O 1
ATOM 681 N N . SER A 1 90 ? 10.394 -13.470 -14.678 1.00 96.62 90 SER A N 1
ATOM 682 C CA . SER A 1 90 ? 10.265 -12.005 -14.695 1.00 96.62 90 SER A CA 1
ATOM 683 C C . SER A 1 90 ? 9.407 -11.508 -13.529 1.00 96.62 90 SER A C 1
ATOM 685 O O . SER A 1 90 ? 9.826 -10.622 -12.785 1.00 96.62 90 SER A O 1
ATOM 687 N N . LEU A 1 91 ? 8.245 -12.130 -13.294 1.00 96.50 91 LEU A N 1
ATOM 688 C CA . LEU A 1 91 ? 7.371 -11.780 -12.173 1.00 96.50 91 LEU A CA 1
ATOM 689 C C . LEU A 1 91 ? 8.071 -11.946 -10.822 1.00 96.50 91 LEU A C 1
ATOM 691 O O . LEU A 1 91 ? 8.080 -11.011 -10.023 1.00 96.50 91 LEU A O 1
ATOM 695 N N . GLU A 1 92 ? 8.693 -13.098 -10.570 1.00 97.06 92 GLU A N 1
ATOM 696 C CA . GLU A 1 92 ? 9.382 -13.346 -9.303 1.00 97.06 92 GLU A CA 1
ATOM 697 C C . GLU A 1 92 ? 10.525 -12.345 -9.079 1.00 97.06 92 GLU A C 1
ATOM 699 O O . GLU A 1 92 ? 10.633 -11.745 -8.006 1.00 97.06 92 GLU A O 1
ATOM 704 N N . GLN A 1 93 ? 11.363 -12.125 -10.097 1.00 96.44 93 GLN A N 1
ATOM 705 C CA . GLN A 1 93 ? 12.499 -11.211 -10.020 1.00 96.44 93 GLN A CA 1
ATOM 706 C C . GLN A 1 93 ? 12.061 -9.753 -9.834 1.00 96.44 93 GLN A C 1
ATOM 708 O O . GLN A 1 93 ? 12.607 -9.062 -8.970 1.00 96.44 93 GLN A O 1
ATOM 713 N N . GLY A 1 94 ? 11.091 -9.285 -10.621 1.00 97.25 94 GLY A N 1
ATOM 714 C CA . GLY A 1 94 ? 10.579 -7.920 -10.549 1.00 97.25 94 GLY A CA 1
ATOM 715 C C . GLY A 1 94 ? 9.907 -7.633 -9.207 1.00 97.25 94 GLY A C 1
ATOM 716 O O . GLY A 1 94 ? 10.220 -6.631 -8.565 1.00 97.25 94 GLY A O 1
ATOM 717 N N . ILE A 1 95 ? 9.076 -8.552 -8.705 1.00 98.06 95 ILE A N 1
ATOM 718 C CA . ILE A 1 95 ? 8.411 -8.399 -7.400 1.00 98.06 95 ILE A CA 1
ATOM 719 C C . ILE A 1 95 ? 9.431 -8.448 -6.254 1.00 98.06 95 ILE A C 1
ATOM 721 O O . ILE A 1 95 ? 9.354 -7.639 -5.328 1.00 98.06 95 ILE A O 1
ATOM 725 N N . ARG A 1 96 ? 10.445 -9.321 -6.330 1.00 96.94 96 ARG A N 1
ATOM 726 C CA . ARG A 1 96 ? 11.561 -9.338 -5.370 1.00 96.94 96 ARG A CA 1
ATOM 727 C C . ARG A 1 96 ? 12.328 -8.015 -5.365 1.00 96.94 96 ARG A C 1
ATOM 729 O O . ARG A 1 96 ? 12.722 -7.537 -4.300 1.00 96.94 96 ARG A O 1
ATOM 736 N N . TYR A 1 97 ? 12.561 -7.432 -6.540 1.00 97.69 97 TYR A N 1
ATOM 737 C CA . TYR A 1 97 ? 13.240 -6.145 -6.664 1.00 97.69 97 TYR A CA 1
ATOM 738 C C . TYR A 1 97 ? 12.397 -5.002 -6.091 1.00 97.69 97 TYR A C 1
ATOM 740 O O . TYR A 1 97 ? 12.897 -4.230 -5.271 1.00 97.69 97 TYR A O 1
ATOM 748 N N . PHE A 1 98 ? 11.107 -4.947 -6.433 1.00 97.94 98 PHE A N 1
ATOM 749 C CA . PHE A 1 98 ? 10.164 -3.995 -5.851 1.00 97.94 98 PHE A CA 1
ATOM 750 C C . PHE A 1 98 ? 10.118 -4.110 -4.322 1.00 97.94 98 PHE A C 1
ATOM 752 O O . PHE A 1 98 ? 10.197 -3.097 -3.634 1.00 97.94 98 PHE A O 1
ATOM 759 N N . ALA A 1 99 ? 10.091 -5.327 -3.770 1.00 96.44 99 ALA A N 1
ATOM 760 C CA . ALA A 1 99 ? 10.112 -5.538 -2.323 1.00 96.44 99 ALA A CA 1
ATOM 761 C C . ALA A 1 99 ? 11.366 -4.966 -1.650 1.00 96.44 99 ALA A C 1
ATOM 763 O O . ALA A 1 99 ? 11.267 -4.303 -0.616 1.00 96.44 99 ALA A O 1
ATOM 764 N N . ALA A 1 100 ? 12.540 -5.139 -2.264 1.00 97.31 100 ALA A N 1
ATOM 765 C CA . ALA A 1 100 ? 13.776 -4.538 -1.766 1.00 97.31 100 ALA A CA 1
ATOM 766 C C . ALA A 1 100 ? 13.731 -2.997 -1.801 1.00 97.31 100 ALA A C 1
ATOM 768 O O . ALA A 1 100 ? 14.235 -2.341 -0.881 1.00 97.31 100 ALA A O 1
ATOM 769 N N . LEU A 1 101 ? 13.112 -2.409 -2.832 1.00 97.69 101 LEU A N 1
ATOM 770 C CA . LEU A 1 101 ? 12.899 -0.962 -2.926 1.00 97.69 101 LEU A CA 1
ATOM 771 C C . LEU A 1 101 ? 11.896 -0.462 -1.885 1.00 97.69 101 LEU A C 1
ATOM 773 O O . LEU A 1 101 ? 12.170 0.544 -1.240 1.00 97.69 101 LEU A O 1
ATOM 777 N N . ALA A 1 102 ? 10.785 -1.167 -1.674 1.00 94.94 102 ALA A N 1
ATOM 778 C CA . ALA A 1 102 ? 9.777 -0.819 -0.676 1.00 94.94 102 ALA A CA 1
ATOM 779 C C . ALA A 1 102 ? 10.358 -0.868 0.746 1.00 94.94 102 ALA A C 1
ATOM 781 O O . ALA A 1 102 ? 10.188 0.070 1.528 1.00 94.94 102 ALA A O 1
ATOM 782 N N . GLU A 1 103 ? 11.134 -1.908 1.068 1.00 93.56 103 GLU A N 1
ATOM 783 C CA . GLU A 1 103 ? 11.831 -2.004 2.352 1.00 93.56 103 GLU A CA 1
ATOM 784 C C . GLU A 1 103 ? 12.855 -0.869 2.526 1.00 93.56 103 GLU A C 1
ATOM 786 O O . GLU A 1 103 ? 12.923 -0.235 3.585 1.00 93.56 103 GLU A O 1
ATOM 791 N N . SER A 1 104 ? 13.641 -0.584 1.484 1.00 95.06 104 SER A N 1
ATOM 792 C CA . SER A 1 104 ? 14.633 0.497 1.499 1.00 95.06 104 SER A CA 1
ATOM 793 C C . SER A 1 104 ? 13.974 1.870 1.622 1.00 95.06 104 SER A C 1
ATOM 795 O O . SER A 1 104 ? 14.452 2.711 2.382 1.00 95.06 104 SER A O 1
ATOM 797 N N . GLY A 1 105 ? 12.854 2.082 0.932 1.00 93.62 105 GLY A N 1
ATOM 798 C CA . GLY A 1 105 ? 12.083 3.316 0.973 1.00 93.62 105 GLY A CA 1
ATOM 799 C C . GLY A 1 105 ? 11.490 3.567 2.355 1.00 93.62 105 GLY A C 1
ATOM 800 O O . GLY A 1 105 ? 11.671 4.644 2.921 1.00 93.62 105 GLY A O 1
ATOM 801 N N . LYS A 1 106 ? 10.921 2.529 2.977 1.00 89.62 106 LYS A N 1
ATOM 802 C CA . LYS A 1 106 ? 10.443 2.585 4.363 1.00 89.62 106 LYS A CA 1
ATOM 803 C C . LYS A 1 106 ? 11.557 2.943 5.348 1.00 89.62 106 LYS A C 1
ATOM 805 O O . LYS A 1 106 ? 11.352 3.776 6.226 1.00 89.62 106 LYS A O 1
ATOM 810 N N . LYS A 1 107 ? 12.750 2.352 5.201 1.00 89.88 107 LYS A N 1
ATOM 811 C CA . LYS A 1 107 ? 13.927 2.691 6.029 1.00 89.88 107 LYS A CA 1
ATOM 812 C C . LYS A 1 107 ? 14.419 4.118 5.787 1.00 89.88 107 LYS A C 1
ATOM 814 O O . LYS A 1 107 ? 14.885 4.763 6.721 1.00 89.88 107 LYS A O 1
ATOM 819 N N . ALA A 1 108 ? 14.337 4.595 4.548 1.00 88.56 108 ALA A N 1
ATOM 820 C CA . ALA A 1 108 ? 14.725 5.948 4.168 1.00 88.56 108 ALA A CA 1
ATOM 821 C C . ALA A 1 108 ? 13.678 7.011 4.550 1.00 88.56 108 ALA A C 1
ATOM 823 O O . ALA A 1 108 ? 14.013 8.193 4.537 1.00 88.56 108 ALA A O 1
ATOM 824 N N . GLY A 1 109 ? 12.454 6.604 4.907 1.00 88.12 109 GLY A N 1
ATOM 825 C CA . GLY A 1 109 ? 11.351 7.507 5.234 1.00 88.12 109 GLY A CA 1
ATOM 826 C C . GLY A 1 109 ? 10.804 8.248 4.014 1.00 88.12 109 GLY A C 1
ATOM 827 O O . GLY A 1 109 ? 10.471 9.424 4.133 1.00 88.12 109 GLY A O 1
ATOM 828 N N . VAL A 1 110 ? 10.766 7.590 2.849 1.00 91.38 110 VAL A N 1
ATOM 829 C CA . VAL A 1 110 ? 10.221 8.171 1.610 1.00 91.38 110 VAL A CA 1
ATOM 830 C C . VAL A 1 110 ? 8.820 7.650 1.296 1.00 91.38 110 VAL A C 1
ATOM 832 O O . VAL A 1 110 ? 8.434 6.577 1.760 1.00 91.38 110 VAL A O 1
ATOM 835 N N . ASP A 1 111 ? 8.068 8.407 0.501 1.00 89.00 111 ASP A N 1
ATOM 836 C CA . ASP A 1 111 ? 6.733 8.021 0.044 1.00 89.00 111 ASP A CA 1
ATOM 837 C C . ASP A 1 111 ? 6.741 6.877 -0.994 1.00 89.00 111 ASP A C 1
ATOM 839 O O . ASP A 1 111 ? 7.767 6.508 -1.575 1.00 89.00 111 ASP A O 1
ATOM 843 N N . MET A 1 112 ? 5.562 6.290 -1.227 1.00 93.25 112 MET A N 1
ATOM 844 C CA . MET A 1 112 ? 5.404 5.180 -2.173 1.00 93.25 112 MET A CA 1
ATOM 845 C C . MET A 1 112 ? 5.668 5.593 -3.623 1.00 93.25 112 MET A C 1
ATOM 847 O O . MET A 1 112 ? 6.195 4.798 -4.396 1.00 93.25 112 MET A O 1
ATOM 851 N N . ASP A 1 113 ? 5.360 6.831 -4.004 1.00 94.25 113 ASP A N 1
ATOM 852 C CA . ASP A 1 113 ? 5.650 7.312 -5.356 1.00 94.25 113 ASP A CA 1
ATOM 853 C C . ASP A 1 113 ? 7.168 7.357 -5.606 1.00 94.25 113 ASP A C 1
ATOM 855 O O . ASP A 1 113 ? 7.629 6.997 -6.689 1.00 94.25 113 ASP A O 1
ATOM 859 N N . THR A 1 114 ? 7.973 7.655 -4.579 1.00 96.56 114 THR A N 1
ATOM 860 C CA . THR A 1 114 ? 9.434 7.525 -4.655 1.00 96.56 114 THR A CA 1
ATOM 861 C C . THR A 1 114 ? 9.862 6.070 -4.851 1.00 96.56 114 THR A C 1
ATOM 863 O O . THR A 1 114 ? 10.792 5.811 -5.618 1.00 96.56 114 THR A O 1
ATOM 866 N N . VAL A 1 115 ? 9.197 5.106 -4.204 1.00 97.31 115 VAL A N 1
ATOM 867 C CA . VAL A 1 115 ? 9.459 3.665 -4.395 1.00 97.31 115 VAL A CA 1
ATOM 868 C C . VAL A 1 115 ? 9.122 3.230 -5.824 1.00 97.31 115 VAL A C 1
ATOM 870 O O . VAL A 1 115 ? 9.964 2.609 -6.472 1.00 97.31 115 VAL A O 1
ATOM 873 N N . ILE A 1 116 ? 7.952 3.616 -6.343 1.00 96.81 116 ILE A N 1
ATOM 874 C CA . ILE A 1 116 ? 7.519 3.326 -7.720 1.00 96.81 116 ILE A CA 1
ATOM 875 C C . ILE A 1 116 ? 8.518 3.914 -8.723 1.00 96.81 116 ILE A C 1
ATOM 877 O O . ILE A 1 116 ? 9.039 3.193 -9.571 1.00 96.81 116 ILE A O 1
ATOM 881 N N . GLN A 1 117 ? 8.869 5.196 -8.592 1.00 97.94 117 GLN A N 1
ATOM 882 C CA . GLN A 1 117 ? 9.855 5.838 -9.467 1.00 97.94 117 GLN A CA 1
ATOM 883 C C . GLN A 1 117 ? 11.242 5.181 -9.367 1.00 97.94 117 GLN A C 1
ATOM 885 O O . GLN A 1 117 ? 11.979 5.118 -10.352 1.00 97.94 117 GLN A O 1
ATOM 890 N N . SER A 1 118 ? 11.605 4.659 -8.191 1.00 97.88 118 SER A N 1
ATOM 891 C CA . SER A 1 118 ? 12.874 3.952 -7.986 1.00 97.88 118 SER A CA 1
ATOM 892 C C . SER A 1 118 ? 12.927 2.597 -8.683 1.00 97.88 118 SER A C 1
ATOM 894 O O . SER A 1 118 ? 14.026 2.090 -8.885 1.00 97.88 118 SER A O 1
ATOM 896 N N . TYR A 1 119 ? 11.795 2.011 -9.082 1.00 97.38 119 TYR A N 1
ATOM 897 C CA . TYR A 1 119 ? 11.810 0.824 -9.936 1.00 97.38 119 TYR A CA 1
ATOM 898 C C . TYR A 1 119 ? 12.400 1.157 -11.313 1.00 97.38 119 TYR A C 1
ATOM 900 O O . TYR A 1 119 ? 13.266 0.440 -11.805 1.00 97.38 119 TYR A O 1
ATOM 908 N N . ASN A 1 120 ? 12.015 2.308 -11.872 1.00 96.81 120 ASN A N 1
ATOM 909 C CA . ASN A 1 120 ? 12.514 2.817 -13.148 1.00 96.81 120 ASN A CA 1
ATOM 910 C C . ASN A 1 120 ? 13.934 3.413 -13.058 1.00 96.81 120 ASN A C 1
ATOM 912 O O . ASN A 1 120 ? 14.746 3.239 -13.963 1.00 96.81 120 ASN A O 1
ATOM 916 N N . PHE A 1 121 ? 14.252 4.129 -11.976 1.00 96.00 121 PHE A N 1
ATOM 917 C CA . PHE A 1 121 ? 15.541 4.824 -11.825 1.00 96.00 121 PHE A CA 1
ATOM 918 C C . PHE A 1 121 ? 16.609 4.060 -11.042 1.00 96.00 121 PHE A C 1
ATOM 920 O O . PHE A 1 121 ? 17.782 4.450 -11.054 1.00 96.00 121 PHE A O 1
ATOM 927 N N . GLY A 1 122 ? 16.222 2.991 -10.359 1.00 95.12 122 GLY A N 1
ATOM 928 C CA . GLY A 1 122 ? 17.045 2.290 -9.390 1.00 95.12 122 GLY A CA 1
ATOM 929 C C . GLY A 1 122 ? 17.012 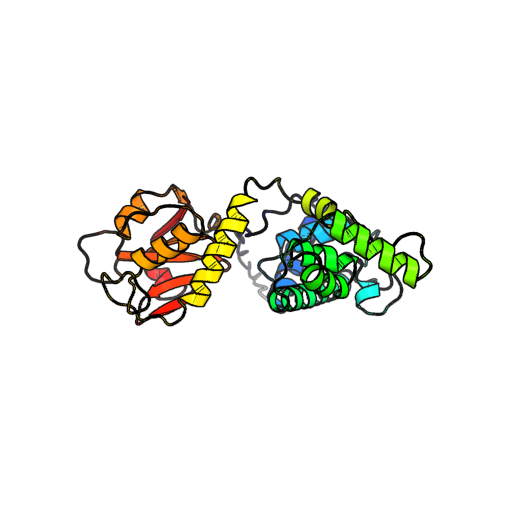2.918 -7.991 1.00 95.12 122 GLY A C 1
ATOM 930 O O . GLY A 1 122 ? 16.690 4.091 -7.791 1.00 95.12 122 GLY A O 1
ATOM 931 N N . GLY A 1 123 ? 17.423 2.130 -6.992 1.00 93.75 123 GLY A N 1
ATOM 932 C CA . GLY A 1 123 ? 17.336 2.493 -5.568 1.00 93.75 123 GLY A CA 1
ATOM 933 C C . GLY A 1 123 ? 18.138 3.729 -5.134 1.00 93.75 123 GLY A C 1
ATOM 934 O O . GLY A 1 123 ? 17.904 4.254 -4.049 1.00 93.75 123 GLY A O 1
ATOM 935 N N . GLY A 1 124 ? 19.049 4.241 -5.971 1.00 95.56 124 GLY A N 1
ATOM 936 C CA . GLY A 1 124 ? 19.736 5.512 -5.713 1.00 95.56 124 GLY A CA 1
ATOM 937 C C . GLY A 1 124 ? 18.780 6.709 -5.632 1.00 95.56 124 GLY A C 1
ATOM 938 O O . GLY A 1 124 ? 19.070 7.674 -4.923 1.00 95.56 124 GLY A O 1
ATOM 939 N N . TYR A 1 125 ? 17.625 6.623 -6.301 1.00 98.06 125 TYR A N 1
ATOM 940 C CA . TYR A 1 125 ? 16.606 7.667 -6.275 1.00 98.06 125 TYR A CA 1
ATOM 941 C C . TYR A 1 125 ? 15.951 7.830 -4.892 1.00 98.06 125 TYR A C 1
ATOM 943 O O . TYR A 1 125 ? 15.703 8.959 -4.475 1.00 98.06 125 TYR A O 1
ATOM 951 N N . LEU A 1 126 ? 15.785 6.739 -4.128 1.00 97.44 126 LEU A N 1
ATOM 952 C CA . LEU A 1 126 ? 15.267 6.770 -2.750 1.00 97.44 126 LEU A CA 1
ATOM 953 C C . LEU A 1 126 ? 16.089 7.724 -1.867 1.00 97.44 126 LEU A C 1
ATOM 955 O O . LEU A 1 126 ? 15.561 8.632 -1.227 1.00 97.44 126 LEU A O 1
ATOM 959 N N . THR A 1 127 ? 17.411 7.534 -1.865 1.00 96.44 127 THR A N 1
ATOM 960 C CA . THR A 1 127 ? 18.355 8.341 -1.080 1.00 96.44 127 THR A CA 1
ATOM 961 C C . THR A 1 127 ? 18.362 9.792 -1.553 1.00 96.44 127 THR A C 1
ATOM 963 O O . THR A 1 127 ? 18.364 10.710 -0.738 1.00 96.44 127 THR A O 1
ATOM 966 N N . TYR A 1 128 ? 18.314 10.002 -2.871 1.00 97.50 128 TYR A N 1
ATOM 967 C CA . TYR A 1 128 ? 18.291 11.334 -3.463 1.00 97.50 128 TYR A CA 1
ATOM 968 C C . TYR A 1 128 ? 17.057 12.141 -3.033 1.00 97.50 128 TYR A C 1
ATOM 970 O O . TYR A 1 128 ? 17.182 13.285 -2.598 1.00 97.50 128 TYR A O 1
ATOM 978 N N . VAL A 1 129 ? 15.867 11.544 -3.101 1.00 97.62 129 VAL A N 1
ATOM 979 C CA . VAL A 1 129 ? 14.620 12.213 -2.709 1.00 97.62 129 VAL A CA 1
ATOM 980 C C . VAL A 1 129 ? 14.571 12.485 -1.206 1.00 97.62 129 VAL A C 1
ATOM 982 O O . VAL A 1 129 ? 14.149 13.566 -0.793 1.00 97.62 129 VAL A O 1
ATOM 985 N N . ARG A 1 130 ? 15.071 11.564 -0.376 1.00 96.25 130 ARG A N 1
ATOM 986 C CA . ARG A 1 130 ? 15.235 11.807 1.064 1.00 96.25 130 ARG A CA 1
ATOM 987 C C . ARG A 1 130 ? 16.099 13.044 1.331 1.00 96.25 130 ARG A C 1
ATOM 989 O O . ARG A 1 130 ? 15.687 13.918 2.089 1.00 96.25 130 ARG A O 1
ATOM 996 N N . ASP A 1 131 ? 17.271 13.117 0.705 1.00 96.50 131 ASP A N 1
ATOM 997 C CA . ASP A 1 131 ? 18.286 14.129 1.024 1.00 96.50 131 ASP A CA 1
ATOM 998 C C . ASP A 1 131 ? 17.970 15.513 0.441 1.00 96.50 131 ASP A C 1
ATOM 1000 O O . ASP A 1 131 ? 18.375 16.526 1.012 1.00 96.50 131 ASP A O 1
ATOM 1004 N N . HIS A 1 132 ? 17.245 15.572 -0.680 1.00 95.94 132 HIS A N 1
ATOM 1005 C CA . HIS A 1 132 ? 17.030 16.819 -1.422 1.00 95.94 132 HIS A CA 1
ATOM 1006 C C . HIS A 1 132 ? 15.571 17.281 -1.491 1.00 95.94 132 HIS A C 1
ATOM 1008 O O . HIS A 1 132 ? 15.330 18.464 -1.713 1.00 95.94 132 HIS A O 1
ATOM 1014 N N . TYR A 1 133 ? 14.607 16.383 -1.279 1.00 93.25 133 TYR A N 1
ATOM 1015 C CA . TYR A 1 133 ? 13.174 16.651 -1.467 1.00 93.25 133 TYR A CA 1
ATOM 1016 C C . TYR A 1 133 ? 12.323 16.218 -0.262 1.00 93.25 133 TYR A C 1
ATOM 1018 O O . TYR A 1 133 ? 11.109 16.053 -0.367 1.00 93.25 133 TYR A O 1
ATOM 1026 N N . GLY A 1 134 ? 12.945 16.033 0.908 1.00 89.50 134 GLY A N 1
ATOM 1027 C CA . GLY A 1 134 ? 12.235 15.725 2.154 1.00 89.50 134 GLY A CA 1
ATOM 1028 C C . GLY A 1 134 ? 11.512 14.377 2.136 1.00 89.50 134 GLY A C 1
ATOM 1029 O O . GLY A 1 134 ? 10.519 14.209 2.838 1.00 89.50 134 GLY A O 1
ATOM 1030 N N . GLY A 1 135 ? 11.986 13.438 1.313 1.00 89.38 135 GLY A N 1
ATOM 1031 C CA . GLY A 1 135 ? 11.408 12.102 1.192 1.00 89.38 135 GLY A CA 1
ATOM 1032 C C . GLY A 1 135 ? 10.139 12.023 0.343 1.00 89.38 135 GLY A C 1
ATOM 1033 O O . GLY A 1 135 ? 9.472 10.994 0.373 1.00 89.38 135 GLY A O 1
ATOM 1034 N N . LYS A 1 136 ? 9.803 13.073 -0.414 1.00 91.62 136 LYS A N 1
ATOM 1035 C CA . LYS A 1 136 ? 8.613 13.088 -1.270 1.00 91.62 136 LYS A CA 1
ATOM 1036 C C . LYS A 1 136 ? 8.954 13.176 -2.749 1.00 91.62 136 LYS A C 1
ATOM 1038 O O . LYS A 1 136 ? 9.761 14.016 -3.152 1.00 91.62 136 LYS A O 1
ATOM 1043 N N . HIS A 1 137 ? 8.322 12.332 -3.557 1.00 93.88 137 HIS A N 1
ATOM 1044 C CA . HIS A 1 137 ? 8.489 12.362 -5.005 1.00 93.88 137 HIS A CA 1
ATOM 1045 C C . HIS A 1 137 ? 7.869 13.628 -5.618 1.00 93.88 137 HIS A C 1
ATOM 1047 O O . HIS A 1 137 ? 6.867 14.163 -5.144 1.00 93.88 137 HIS A O 1
ATOM 1053 N N . SER A 1 138 ? 8.463 14.095 -6.717 1.00 92.31 138 SER A N 1
ATOM 1054 C CA . SER A 1 138 ? 7.881 15.091 -7.616 1.00 92.31 138 SER A CA 1
ATOM 1055 C C . SER A 1 138 ? 8.474 14.948 -9.021 1.00 92.31 138 SER A C 1
ATOM 1057 O O . SER A 1 138 ? 9.595 14.449 -9.183 1.00 92.31 138 SER A O 1
ATOM 1059 N N . GLU A 1 139 ? 7.767 15.442 -10.046 1.00 90.94 139 GLU A N 1
ATOM 1060 C CA . GLU A 1 139 ? 8.297 15.488 -11.421 1.00 90.94 139 GLU A CA 1
ATOM 1061 C C . GLU A 1 139 ? 9.617 16.287 -11.474 1.00 90.94 139 GLU A C 1
ATOM 1063 O O . GLU A 1 139 ? 10.548 15.923 -12.192 1.00 90.94 139 GL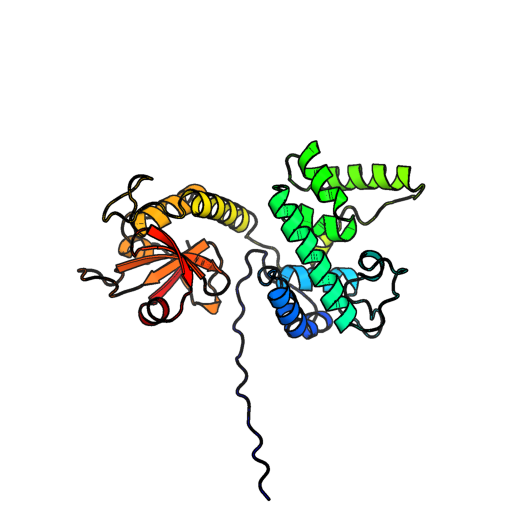U A O 1
ATOM 1068 N N . GLU A 1 140 ? 9.746 17.341 -10.661 1.00 94.19 140 GLU A N 1
ATOM 1069 C CA . GLU A 1 140 ? 10.987 18.111 -10.524 1.00 94.19 140 GLU A CA 1
ATOM 1070 C C . GLU A 1 140 ? 12.137 17.245 -9.994 1.00 94.19 140 GLU A C 1
ATOM 1072 O O . GLU A 1 140 ? 13.215 17.218 -10.596 1.00 94.19 140 GLU A O 1
ATOM 1077 N N . ALA A 1 141 ? 11.907 16.493 -8.912 1.00 96.75 141 ALA A N 1
ATOM 1078 C CA . ALA A 1 141 ? 12.904 15.589 -8.350 1.00 96.75 141 ALA A CA 1
ATOM 1079 C C . ALA A 1 141 ? 13.328 14.523 -9.367 1.00 96.75 141 ALA A C 1
ATOM 1081 O O . ALA A 1 141 ? 14.518 14.229 -9.507 1.00 96.75 141 ALA A O 1
ATOM 1082 N N . ALA A 1 142 ? 12.369 13.959 -10.107 1.00 97.56 142 ALA A N 1
ATOM 1083 C CA . ALA A 1 142 ? 12.634 12.963 -11.140 1.00 97.56 142 ALA A CA 1
ATOM 1084 C C . ALA A 1 142 ? 13.464 13.527 -12.302 1.00 97.56 142 ALA A C 1
ATOM 1086 O O . ALA A 1 142 ? 14.457 12.918 -12.706 1.00 97.56 142 ALA A O 1
ATOM 1087 N N . ARG A 1 143 ? 13.117 14.718 -12.804 1.00 96.50 143 ARG A N 1
ATOM 1088 C CA . ARG A 1 143 ? 13.872 15.404 -13.867 1.00 96.50 143 ARG A CA 1
ATOM 1089 C C . ARG A 1 143 ? 15.287 15.761 -13.430 1.00 96.50 143 ARG A C 1
ATOM 1091 O O . ARG A 1 143 ? 16.227 15.552 -14.196 1.00 96.50 143 ARG A O 1
ATOM 1098 N N . SER A 1 144 ? 15.442 16.259 -12.205 1.00 97.19 144 SER A N 1
ATOM 1099 C CA . SER A 1 144 ? 16.745 16.609 -11.640 1.00 97.19 144 SER A CA 1
ATOM 1100 C C . SER A 1 144 ? 17.653 15.379 -11.519 1.00 97.19 144 SER A C 1
ATOM 1102 O O . SER A 1 144 ? 18.789 15.384 -12.005 1.00 97.19 144 SER A O 1
ATOM 1104 N N . PHE A 1 145 ? 17.129 14.276 -10.972 1.00 97.62 145 PHE A N 1
ATOM 1105 C CA . PHE A 1 145 ? 17.864 13.016 -10.877 1.00 97.62 145 PHE A CA 1
ATOM 1106 C C . PHE A 1 145 ? 18.224 12.443 -12.253 1.00 97.62 145 PHE A C 1
ATOM 1108 O O . PHE A 1 145 ? 19.382 12.097 -12.491 1.00 97.62 145 PHE A O 1
ATOM 1115 N N . SER A 1 146 ? 17.257 12.392 -13.175 1.00 97.50 146 SER A N 1
ATOM 1116 C CA . SER A 1 146 ? 17.464 11.905 -14.541 1.00 97.50 146 SER A CA 1
ATOM 1117 C C . SER A 1 146 ? 18.554 12.698 -15.266 1.00 97.50 146 SER A C 1
ATOM 1119 O O . SER A 1 146 ? 19.470 12.100 -15.826 1.00 97.50 146 SER A O 1
ATOM 1121 N N . GLY A 1 147 ? 18.533 14.034 -15.188 1.00 96.94 147 GLY A N 1
ATOM 1122 C CA . GLY A 1 147 ? 19.556 14.886 -15.802 1.00 96.94 147 GLY A CA 1
ATOM 1123 C C . GLY A 1 147 ? 20.956 14.642 -15.234 1.00 96.94 147 GLY A C 1
ATOM 1124 O O . GLY A 1 147 ? 21.926 14.532 -15.986 1.00 96.94 147 GLY A O 1
ATOM 1125 N N . MET A 1 148 ? 21.066 14.483 -13.912 1.00 96.50 148 MET A N 1
ATOM 1126 C CA . MET A 1 148 ? 22.333 14.152 -13.258 1.00 96.50 148 MET A CA 1
ATOM 1127 C C . MET A 1 148 ? 22.865 12.777 -13.687 1.00 96.50 148 MET A C 1
ATOM 1129 O O . MET A 1 148 ? 24.060 12.640 -13.951 1.00 96.50 148 MET A O 1
ATOM 1133 N N . MET A 1 149 ? 22.003 11.762 -13.765 1.00 96.44 149 MET A N 1
ATOM 1134 C CA . MET A 1 149 ? 22.401 10.411 -14.169 1.00 96.44 149 MET A CA 1
ATOM 1135 C C . MET A 1 149 ? 22.742 10.333 -15.660 1.00 96.44 149 MET A C 1
ATOM 1137 O O . MET A 1 149 ? 23.762 9.750 -16.020 1.00 96.44 149 MET A O 1
ATOM 1141 N N . ALA A 1 150 ? 21.964 10.994 -16.516 1.00 94.75 150 ALA A N 1
ATOM 1142 C CA . ALA A 1 150 ? 22.231 11.106 -17.946 1.00 94.75 150 ALA A CA 1
ATOM 1143 C C . ALA A 1 150 ? 23.600 11.755 -18.209 1.00 94.75 150 ALA A C 1
ATOM 1145 O O . ALA A 1 150 ? 24.409 11.206 -18.957 1.00 94.75 150 ALA A O 1
ATOM 1146 N N . ALA A 1 151 ? 23.915 12.853 -17.512 1.00 94.62 151 ALA A N 1
ATOM 1147 C CA . ALA A 1 151 ? 25.215 13.514 -17.615 1.00 94.62 151 ALA A CA 1
ATOM 1148 C C . ALA A 1 151 ? 26.380 12.615 -17.164 1.00 94.62 151 ALA A C 1
ATOM 1150 O O . ALA A 1 151 ? 27.438 12.625 -17.790 1.00 94.62 151 ALA A O 1
ATOM 1151 N N . ARG A 1 152 ? 26.193 11.814 -16.105 1.00 93.69 152 ARG A N 1
ATOM 1152 C CA . ARG A 1 152 ? 27.215 10.872 -15.610 1.00 93.69 152 ARG A CA 1
ATOM 1153 C C . ARG A 1 152 ? 27.459 9.707 -16.566 1.00 93.69 152 ARG A C 1
ATOM 1155 O O . ARG A 1 152 ? 28.602 9.286 -16.715 1.00 93.69 152 ARG A O 1
ATOM 1162 N N . SER A 1 153 ? 26.406 9.201 -17.199 1.00 90.06 153 SER A N 1
ATOM 1163 C CA . SER A 1 153 ? 26.479 8.071 -18.132 1.00 90.06 153 SER A CA 1
ATOM 1164 C C . SER A 1 153 ? 26.800 8.486 -19.572 1.00 90.06 153 SER A C 1
ATOM 1166 O O . SER A 1 153 ? 27.074 7.628 -20.408 1.00 90.06 153 SER A O 1
ATOM 1168 N N . GLY A 1 154 ? 26.752 9.786 -19.885 1.00 92.06 154 GLY A N 1
ATOM 1169 C CA . GLY A 1 154 ? 26.855 10.290 -21.257 1.00 92.06 154 GLY A CA 1
ATOM 1170 C C . GLY A 1 154 ? 25.623 9.977 -22.115 1.00 92.06 154 GLY A C 1
ATOM 1171 O O . GLY A 1 154 ? 25.730 9.900 -23.337 1.00 92.06 154 GLY A O 1
ATOM 1172 N N . TRP A 1 155 ? 24.463 9.755 -21.492 1.00 91.19 155 TRP A N 1
ATOM 1173 C CA . TRP A 1 155 ? 23.201 9.455 -22.174 1.00 91.19 155 TRP A CA 1
ATOM 1174 C C . TRP A 1 155 ? 22.387 10.726 -22.427 1.00 91.19 155 TRP A C 1
ATOM 1176 O O . TRP A 1 155 ? 22.541 11.727 -21.731 1.00 91.19 155 TRP A O 1
ATOM 1186 N N . SER A 1 156 ? 21.485 10.687 -23.412 1.00 87.25 156 SER A N 1
ATOM 1187 C CA . SER A 1 156 ? 20.554 11.793 -23.687 1.00 87.25 156 SER A CA 1
ATOM 1188 C C . SER A 1 156 ? 19.446 11.918 -22.636 1.00 87.25 156 SER A C 1
ATOM 1190 O O . SER A 1 156 ? 18.887 12.994 -22.448 1.00 87.25 156 SER A O 1
ATOM 1192 N N . SER A 1 157 ? 19.120 10.813 -21.969 1.00 89.62 157 SER A N 1
ATOM 1193 C CA . SER A 1 157 ? 18.110 10.708 -20.917 1.00 89.62 157 SER A CA 1
ATOM 1194 C C . SER A 1 157 ? 18.401 9.483 -20.052 1.00 89.62 157 SER A C 1
ATOM 1196 O O . SER A 1 157 ? 19.025 8.529 -20.517 1.00 89.62 157 SER A O 1
ATOM 1198 N N . TYR A 1 158 ? 17.941 9.496 -18.803 1.00 92.44 158 TYR A N 1
ATOM 1199 C CA . TYR A 1 158 ? 18.037 8.357 -17.892 1.00 92.44 158 TYR A CA 1
ATOM 1200 C C . TYR A 1 158 ? 16.647 8.029 -17.352 1.00 92.44 158 TYR A C 1
ATOM 1202 O O . TYR A 1 158 ? 16.069 8.858 -16.648 1.00 92.44 158 TYR A O 1
ATOM 1210 N N . GLY A 1 159 ? 16.129 6.852 -17.708 1.00 92.94 159 GLY A N 1
ATOM 1211 C CA . GLY A 1 159 ? 14.783 6.390 -17.362 1.00 92.94 159 GLY A CA 1
ATOM 1212 C C . GLY A 1 159 ? 13.647 7.315 -17.825 1.00 92.94 159 GLY A C 1
ATOM 1213 O O . GLY A 1 159 ? 13.826 8.191 -18.674 1.00 92.94 159 GLY A O 1
ATOM 1214 N N . ASP A 1 160 ? 12.471 7.106 -17.243 1.00 95.12 160 ASP A N 1
ATOM 1215 C CA . ASP A 1 160 ? 11.233 7.832 -17.501 1.00 95.12 160 ASP A CA 1
ATOM 1216 C C . ASP A 1 160 ? 10.878 8.733 -16.310 1.00 95.12 160 ASP A C 1
ATOM 1218 O O . ASP A 1 160 ? 10.514 8.273 -15.229 1.00 95.12 160 ASP A O 1
ATOM 1222 N N . VAL A 1 161 ? 10.952 10.048 -16.515 1.00 95.38 161 VAL A N 1
ATOM 1223 C CA . VAL A 1 161 ? 10.661 11.053 -15.477 1.00 95.38 161 VAL A CA 1
ATOM 1224 C C . VAL A 1 161 ? 9.181 11.140 -15.094 1.00 95.38 161 VAL A C 1
ATOM 1226 O O . VAL A 1 161 ? 8.870 11.782 -14.095 1.00 95.38 161 VAL A O 1
ATOM 1229 N N . LYS A 1 162 ? 8.284 10.530 -15.878 1.00 95.19 162 LYS A N 1
ATOM 1230 C CA . LYS A 1 162 ? 6.832 10.484 -15.650 1.00 95.19 162 LYS A CA 1
ATOM 1231 C C . LYS A 1 162 ? 6.344 9.084 -15.276 1.00 95.19 162 LYS A C 1
ATOM 1233 O O . LYS A 1 162 ? 5.144 8.826 -15.296 1.00 95.19 162 LYS A O 1
ATOM 1238 N N . TYR A 1 163 ? 7.253 8.187 -14.895 1.00 96.44 163 TYR A N 1
ATOM 1239 C CA . TYR A 1 163 ? 6.930 6.786 -14.632 1.00 96.44 163 TYR A CA 1
ATOM 1240 C C . TYR A 1 163 ? 5.801 6.609 -13.607 1.00 96.44 163 TYR A C 1
ATOM 1242 O O . TYR A 1 163 ? 4.881 5.829 -13.841 1.00 96.44 163 TYR A O 1
ATOM 1250 N N . VAL A 1 164 ? 5.810 7.381 -12.513 1.00 93.31 164 VAL A N 1
ATOM 1251 C CA . VAL A 1 164 ? 4.712 7.366 -11.527 1.00 93.31 164 VAL A CA 1
ATOM 1252 C C . VAL A 1 164 ? 3.375 7.730 -12.172 1.00 93.31 164 VAL A C 1
ATOM 1254 O O . VAL A 1 164 ? 2.399 7.011 -11.977 1.00 93.31 164 VAL A O 1
ATOM 1257 N N . GLU A 1 165 ? 3.311 8.799 -12.971 1.00 87.31 165 GLU A N 1
ATOM 1258 C CA . GLU A 1 165 ? 2.078 9.203 -13.665 1.00 87.31 165 GLU A CA 1
ATOM 1259 C C . GLU A 1 165 ? 1.585 8.099 -14.606 1.00 87.31 165 GLU A C 1
ATOM 1261 O O . GLU A 1 165 ? 0.391 7.796 -14.639 1.00 87.31 165 GLU A O 1
ATOM 1266 N N . HIS A 1 166 ? 2.502 7.462 -15.336 1.00 93.31 166 HIS A N 1
ATOM 1267 C CA . HIS A 1 166 ? 2.167 6.385 -16.255 1.00 93.31 166 HIS A CA 1
ATOM 1268 C C . HIS A 1 166 ? 1.648 5.138 -15.524 1.00 93.31 166 HIS A C 1
ATOM 1270 O O . HIS A 1 166 ? 0.583 4.637 -15.881 1.00 93.31 166 HIS A O 1
ATOM 1276 N N . VAL A 1 167 ? 2.306 4.689 -14.448 1.00 94.12 167 VAL A N 1
ATOM 1277 C CA . VAL A 1 167 ? 1.814 3.580 -13.607 1.00 94.12 167 VAL A CA 1
ATOM 1278 C C . VAL A 1 167 ? 0.442 3.919 -13.023 1.00 94.12 167 VAL A C 1
ATOM 1280 O O . VAL A 1 167 ? -0.496 3.133 -13.135 1.00 94.12 167 VAL A O 1
ATOM 1283 N N . ARG A 1 168 ? 0.277 5.120 -12.459 1.00 87.62 168 ARG A N 1
ATOM 1284 C CA . ARG A 1 168 ? -0.995 5.565 -11.869 1.00 87.62 168 ARG A CA 1
ATOM 1285 C C . ARG A 1 168 ? -2.121 5.689 -12.899 1.00 87.62 168 ARG A C 1
ATOM 1287 O O . ARG A 1 168 ? -3.280 5.552 -12.520 1.00 87.62 168 ARG A O 1
ATOM 1294 N N . SER A 1 169 ? -1.814 5.896 -14.182 1.00 86.69 169 SER A N 1
ATOM 1295 C CA . SER A 1 169 ? -2.824 5.921 -15.251 1.00 86.69 169 SER A CA 1
ATOM 1296 C C . SER A 1 169 ? -3.523 4.568 -15.461 1.00 86.69 169 SER A C 1
ATOM 1298 O O . SER A 1 169 ? -4.667 4.533 -15.914 1.00 86.69 169 SER A O 1
ATOM 1300 N N . HIS A 1 170 ? -2.875 3.470 -15.050 1.00 88.44 170 HIS A N 1
ATOM 1301 C CA . HIS A 1 170 ? -3.434 2.112 -15.022 1.00 88.44 170 HIS A CA 1
ATOM 1302 C C . HIS A 1 170 ? -4.125 1.780 -13.697 1.00 88.44 170 HIS A C 1
ATOM 1304 O O . HIS A 1 170 ? -4.397 0.617 -13.407 1.00 88.44 170 HIS A O 1
ATOM 1310 N N . MET A 1 171 ? -4.408 2.779 -12.866 1.00 84.94 171 MET A N 1
ATOM 1311 C CA . MET A 1 171 ? -5.190 2.634 -11.642 1.00 84.94 171 MET A CA 1
ATOM 1312 C C . MET A 1 171 ? -6.480 3.440 -11.776 1.00 84.94 171 MET A C 1
ATOM 1314 O O . MET A 1 171 ? -6.527 4.461 -12.467 1.00 84.94 171 MET A O 1
ATOM 1318 N N . HIS A 1 172 ? -7.557 3.004 -11.124 1.00 73.12 172 HIS A N 1
ATOM 1319 C CA . HIS A 1 172 ? -8.755 3.835 -11.057 1.00 73.12 172 HIS A CA 1
ATOM 1320 C C . HIS A 1 172 ? -8.422 5.167 -10.374 1.00 73.12 172 HIS A C 1
ATOM 1322 O O . HIS A 1 172 ? -7.737 5.184 -9.350 1.00 73.12 172 HIS A O 1
ATOM 1328 N N . ALA A 1 173 ? -8.905 6.279 -10.949 1.00 52.53 173 ALA A N 1
ATOM 1329 C CA . ALA A 1 173 ? -8.719 7.616 -10.397 1.00 52.53 173 ALA A CA 1
ATOM 1330 C C . ALA A 1 173 ? -9.214 7.631 -8.950 1.00 52.53 173 ALA A C 1
ATOM 1332 O O . ALA A 1 173 ? -10.412 7.616 -8.666 1.00 52.53 173 ALA A O 1
ATOM 1333 N N . SER A 1 174 ? -8.263 7.605 -8.029 1.00 46.38 174 SER A N 1
ATOM 1334 C CA . SER A 1 174 ? -8.555 7.557 -6.616 1.00 46.38 174 SER A CA 1
ATOM 1335 C C . SER A 1 174 ? -9.173 8.889 -6.205 1.00 46.38 174 SER A C 1
ATOM 1337 O O . SER A 1 174 ? -8.496 9.913 -6.177 1.00 46.38 174 SER A O 1
ATOM 1339 N N . SER A 1 175 ? -10.406 8.863 -5.704 1.00 43.16 175 SER A N 1
ATOM 1340 C CA . SER A 1 175 ? -10.904 9.857 -4.741 1.00 43.16 175 SER A CA 1
ATOM 1341 C C . SER A 1 175 ? -10.139 9.799 -3.395 1.00 43.16 175 SER A C 1
ATOM 1343 O O . SER A 1 175 ? -10.639 10.253 -2.372 1.00 43.16 175 SER A O 1
ATOM 1345 N N . ALA A 1 176 ? -8.944 9.193 -3.383 1.00 44.47 176 ALA A N 1
ATOM 1346 C CA . ALA A 1 176 ? -8.236 8.612 -2.247 1.00 44.47 176 ALA A CA 1
ATOM 1347 C C . ALA A 1 176 ? -6.863 9.250 -1.972 1.00 44.47 176 ALA A C 1
ATOM 1349 O O . ALA A 1 176 ? -6.165 8.779 -1.080 1.00 44.47 176 ALA A O 1
ATOM 1350 N N . GLY A 1 177 ? -6.487 10.336 -2.663 1.00 41.25 177 GLY A N 1
ATOM 1351 C CA . GLY A 1 177 ? -5.300 11.120 -2.282 1.00 41.25 177 GLY A CA 1
ATOM 1352 C C . GLY A 1 177 ? -5.350 11.538 -0.805 1.00 41.25 177 GLY A C 1
ATOM 1353 O O . GLY A 1 177 ? -4.383 11.353 -0.080 1.00 41.25 177 GLY A O 1
ATOM 1354 N N . GLY A 1 178 ? -6.531 11.948 -0.321 1.00 48.38 178 GLY A N 1
ATOM 1355 C CA . GLY A 1 178 ? -6.757 12.204 1.105 1.00 48.38 178 GLY A CA 1
ATOM 1356 C C . GLY A 1 178 ? -6.872 10.939 1.966 1.00 48.38 178 GLY A C 1
ATOM 1357 O O . GLY A 1 178 ? -6.465 10.952 3.118 1.00 48.38 178 GLY A O 1
ATOM 1358 N N . ALA A 1 179 ? -7.385 9.823 1.438 1.00 55.28 179 ALA A N 1
ATOM 1359 C CA . ALA A 1 179 ? -7.550 8.591 2.221 1.00 55.28 179 ALA A CA 1
ATOM 1360 C C . ALA A 1 179 ? -6.208 7.898 2.528 1.00 55.28 179 ALA A C 1
ATOM 1362 O O . ALA A 1 179 ? -6.038 7.367 3.624 1.00 55.28 179 ALA A O 1
ATOM 1363 N N . MET A 1 180 ? -5.247 7.957 1.600 1.00 53.41 180 MET A N 1
ATOM 1364 C CA . MET A 1 180 ? -3.883 7.462 1.810 1.00 53.41 180 MET A CA 1
ATOM 1365 C C . MET A 1 180 ? -3.135 8.293 2.855 1.00 53.41 180 MET A C 1
ATOM 1367 O O . MET A 1 180 ? -2.598 7.741 3.811 1.00 53.41 180 MET A O 1
ATOM 1371 N N . GLU A 1 181 ? -3.133 9.623 2.705 1.00 55.22 181 GLU A N 1
ATOM 1372 C CA . GLU A 1 181 ? -2.507 10.528 3.680 1.00 55.22 181 GLU A CA 1
ATOM 1373 C C . GLU A 1 181 ? -3.100 10.332 5.082 1.00 55.22 181 GLU A C 1
ATOM 1375 O O . GLU A 1 181 ? -2.372 10.294 6.076 1.00 55.22 181 GLU A O 1
ATOM 1380 N N . ASN A 1 182 ? -4.415 10.122 5.153 1.00 77.12 182 ASN A N 1
ATOM 1381 C CA . ASN A 1 182 ? -5.121 9.837 6.392 1.00 77.12 182 ASN A CA 1
ATOM 1382 C C . ASN A 1 182 ? -4.660 8.525 7.037 1.00 77.12 182 ASN A C 1
ATOM 1384 O O . ASN A 1 182 ? -4.394 8.508 8.238 1.00 77.12 182 ASN A O 1
ATOM 1388 N N . TYR A 1 183 ? -4.541 7.433 6.278 1.00 81.31 183 TYR A N 1
ATOM 1389 C CA . TYR A 1 183 ? -4.104 6.160 6.850 1.00 81.31 183 TYR A CA 1
ATOM 1390 C C . TYR A 1 183 ? -2.628 6.169 7.263 1.00 81.31 183 TYR A C 1
ATOM 1392 O O . TYR A 1 183 ? -2.306 5.665 8.337 1.00 81.31 183 TYR A O 1
ATOM 1400 N N . GLU A 1 184 ? -1.736 6.783 6.484 1.00 75.00 184 GLU A N 1
ATOM 1401 C CA . GLU A 1 184 ? -0.322 6.919 6.865 1.00 75.00 184 GLU A CA 1
ATOM 1402 C C . GLU A 1 184 ? -0.170 7.692 8.188 1.00 75.00 184 GLU A C 1
ATOM 1404 O O . GLU A 1 184 ? 0.588 7.286 9.077 1.00 75.00 184 GLU A O 1
ATOM 1409 N N . ALA A 1 185 ? -0.967 8.752 8.383 1.00 79.44 185 ALA A N 1
ATOM 1410 C CA . ALA A 1 185 ? -1.031 9.469 9.655 1.00 79.44 185 ALA A CA 1
ATOM 1411 C C . ALA A 1 185 ? -1.522 8.569 10.805 1.00 79.44 185 ALA A C 1
ATOM 1413 O O . ALA A 1 185 ? -0.912 8.556 11.881 1.00 79.44 185 ALA A O 1
ATOM 1414 N N . MET A 1 186 ? -2.567 7.762 10.573 1.00 90.56 186 MET A N 1
ATOM 1415 C CA . MET A 1 186 ? -3.042 6.782 11.557 1.00 90.56 186 MET A CA 1
ATOM 1416 C C . MET A 1 186 ? -1.953 5.767 11.901 1.00 90.56 186 MET A C 1
ATOM 1418 O O . MET A 1 186 ? -1.696 5.513 13.077 1.00 90.56 186 MET A O 1
ATOM 1422 N N . TYR A 1 187 ? -1.294 5.192 10.897 1.00 84.00 187 TYR A N 1
ATOM 1423 C CA . TYR A 1 187 ? -0.312 4.130 11.072 1.00 84.00 187 TYR A CA 1
ATOM 1424 C C . TYR A 1 187 ? 0.916 4.602 11.861 1.00 84.00 187 TYR A C 1
ATOM 1426 O O . TYR A 1 187 ? 1.398 3.885 12.745 1.00 84.00 187 TYR A O 1
ATOM 1434 N N . ALA A 1 188 ? 1.375 5.839 11.640 1.00 76.75 188 ALA A N 1
ATOM 1435 C CA . ALA A 1 188 ? 2.420 6.451 12.462 1.00 76.75 188 ALA A CA 1
ATOM 1436 C C . ALA A 1 188 ? 2.033 6.485 13.955 1.00 76.75 188 ALA A C 1
ATOM 1438 O O . ALA A 1 188 ? 2.835 6.118 14.820 1.00 76.75 188 ALA A O 1
ATOM 1439 N N . VAL A 1 189 ? 0.778 6.831 14.263 1.00 89.00 189 VAL A N 1
ATOM 1440 C CA . VAL A 1 189 ? 0.249 6.821 15.636 1.00 89.00 189 VAL A CA 1
ATOM 1441 C C . VAL A 1 189 ? 0.083 5.397 16.177 1.00 89.00 189 VAL A C 1
ATOM 1443 O O . VAL A 1 189 ? 0.367 5.166 17.352 1.00 89.00 189 VAL A O 1
ATOM 1446 N N . MET A 1 190 ? -0.306 4.416 15.352 1.00 96.00 190 MET A N 1
ATOM 1447 C CA . MET A 1 190 ? -0.355 3.002 15.768 1.00 96.00 190 MET A CA 1
ATOM 1448 C C . MET A 1 190 ? 1.014 2.534 16.271 1.00 96.00 190 MET A C 1
ATOM 1450 O O . MET A 1 190 ? 1.112 1.934 17.340 1.00 96.00 190 MET A O 1
ATOM 1454 N N . LYS A 1 191 ? 2.089 2.860 15.540 1.00 88.81 191 LYS A N 1
ATOM 1455 C CA . LYS A 1 191 ? 3.464 2.530 15.944 1.00 88.81 191 LYS A CA 1
ATOM 1456 C C . LYS A 1 191 ? 3.886 3.242 17.228 1.00 88.81 191 LYS A C 1
ATOM 1458 O O . LYS A 1 191 ? 4.567 2.640 18.051 1.00 88.81 191 LYS A O 1
ATOM 1463 N N . GLU A 1 192 ? 3.472 4.492 17.421 1.00 92.31 192 GLU A N 1
ATOM 1464 C CA . GLU A 1 192 ? 3.752 5.260 18.640 1.00 92.31 192 GLU A CA 1
ATOM 1465 C C . GLU A 1 192 ? 3.037 4.695 19.882 1.00 92.31 192 GLU A C 1
ATOM 1467 O O . GLU A 1 192 ? 3.564 4.778 20.995 1.00 92.31 192 GLU A O 1
ATOM 1472 N N . TYR A 1 193 ? 1.830 4.155 19.702 1.00 97.00 193 TYR A N 1
ATOM 1473 C CA . TYR A 1 193 ? 0.993 3.636 20.784 1.00 97.00 193 TYR A CA 1
ATOM 1474 C C . TYR A 1 193 ? 1.160 2.136 21.024 1.00 97.00 193 TYR A C 1
ATOM 1476 O O . TYR A 1 193 ? 0.626 1.626 22.006 1.00 97.00 193 TYR A O 1
ATOM 1484 N N . GLU A 1 194 ? 1.896 1.413 20.182 1.00 94.38 194 GLU A N 1
ATOM 1485 C CA . GLU A 1 194 ? 2.138 -0.015 20.363 1.00 94.38 194 GLU A CA 1
ATOM 1486 C C . GLU A 1 194 ? 2.711 -0.304 21.764 1.00 94.38 194 GLU A C 1
ATOM 1488 O O . GLU A 1 194 ? 3.665 0.327 22.216 1.00 94.38 194 GLU A O 1
ATOM 1493 N N . ASN A 1 195 ? 2.115 -1.271 22.466 1.00 96.50 195 ASN A N 1
ATOM 1494 C CA . ASN A 1 195 ? 2.391 -1.624 23.863 1.00 96.50 195 ASN A CA 1
ATOM 1495 C C . ASN A 1 195 ? 1.928 -0.633 24.947 1.00 96.50 195 ASN A C 1
ATOM 1497 O O . ASN A 1 195 ? 2.123 -0.929 26.128 1.00 96.50 195 ASN A O 1
ATOM 1501 N N . VAL A 1 196 ? 1.261 0.480 24.613 1.00 97.94 196 VAL A N 1
ATOM 1502 C CA . VAL A 1 196 ? 0.601 1.325 25.628 1.00 97.94 196 VAL A CA 1
ATOM 1503 C C . VAL A 1 196 ? -0.436 0.488 26.392 1.00 97.94 196 VAL A C 1
ATOM 1505 O O . VAL A 1 196 ? -1.246 -0.177 25.740 1.00 97.94 196 VAL A O 1
ATOM 1508 N N . PRO A 1 197 ? -0.448 0.500 27.740 1.00 98.31 197 PRO A N 1
ATOM 1509 C CA . PRO A 1 197 ? -1.363 -0.321 28.527 1.00 98.31 197 PRO A CA 1
ATOM 1510 C C . PRO A 1 197 ? -2.836 -0.056 28.215 1.00 98.31 197 PRO A C 1
ATOM 1512 O O . PRO A 1 197 ? -3.255 1.087 28.020 1.00 98.31 197 PRO A O 1
ATOM 1515 N N . TYR A 1 198 ? -3.638 -1.118 28.232 1.00 97.81 198 TYR A N 1
ATOM 1516 C CA . TYR A 1 198 ? -5.087 -0.977 28.211 1.00 97.81 198 TYR A CA 1
ATOM 1517 C C . TYR A 1 198 ? -5.574 -0.507 29.584 1.00 97.81 198 TYR A C 1
ATOM 1519 O O . TYR A 1 198 ? -5.289 -1.144 30.599 1.00 97.81 198 TYR A O 1
ATOM 1527 N N . VAL A 1 199 ? -6.343 0.581 29.613 1.00 98.00 199 VAL A N 1
ATOM 1528 C CA . VAL A 1 199 ? -7.039 1.055 30.817 1.00 98.00 199 VAL A CA 1
ATOM 1529 C C . VAL A 1 199 ? -8.456 1.432 30.426 1.00 98.00 199 VAL A C 1
ATOM 1531 O O . VAL A 1 199 ? -8.651 2.310 29.590 1.00 98.00 199 VAL A O 1
ATOM 1534 N N . PHE A 1 200 ? -9.444 0.784 31.045 1.00 95.31 200 PHE A N 1
ATOM 1535 C CA . PHE A 1 200 ? -10.858 1.065 30.799 1.00 95.31 200 PHE A CA 1
ATOM 1536 C C . PHE A 1 200 ? -11.179 2.538 31.098 1.00 95.31 200 PHE A C 1
ATOM 1538 O O . PHE A 1 200 ? -10.881 3.029 32.187 1.00 95.31 200 PHE A O 1
ATOM 1545 N N . GLY A 1 201 ? -11.757 3.252 30.129 1.00 94.56 201 GLY A N 1
ATOM 1546 C CA . GLY A 1 201 ? -12.022 4.691 30.220 1.00 94.56 201 GLY A CA 1
ATOM 1547 C C . GLY A 1 201 ? -10.808 5.587 29.937 1.00 94.56 201 GLY A C 1
ATOM 1548 O O . GLY A 1 201 ? -10.972 6.803 29.813 1.00 94.56 201 GLY A O 1
ATOM 1549 N N . GLY A 1 202 ? -9.606 5.018 29.810 1.00 96.88 202 GLY A N 1
ATOM 1550 C CA . GLY A 1 202 ? -8.363 5.746 29.579 1.00 96.88 202 GLY A CA 1
ATOM 1551 C C . GLY A 1 202 ? -8.295 6.398 28.197 1.00 96.88 202 GLY A C 1
ATOM 1552 O O . GLY A 1 202 ? -8.868 5.901 27.228 1.00 96.88 202 GLY A O 1
ATOM 1553 N N . THR A 1 203 ? -7.566 7.511 28.098 1.00 96.75 203 THR A N 1
ATOM 1554 C CA . THR A 1 203 ? -7.471 8.343 26.882 1.00 96.75 203 THR A CA 1
ATOM 1555 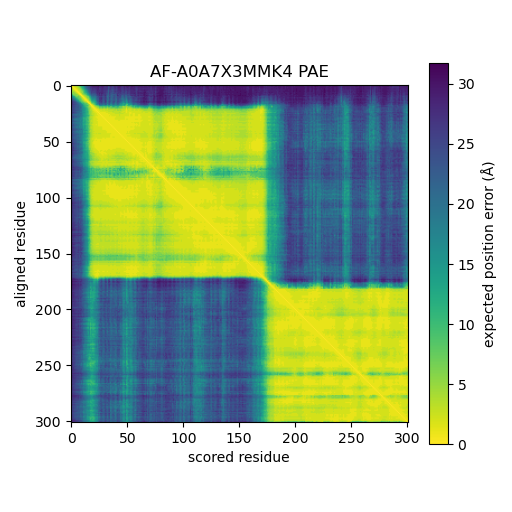C C . THR A 1 203 ? -6.046 8.822 26.576 1.00 96.75 203 THR A C 1
ATOM 1557 O O . THR A 1 203 ? -5.851 9.714 25.749 1.00 96.75 203 THR A O 1
ATOM 1560 N N . SER A 1 204 ? -5.025 8.270 27.240 1.00 95.19 204 SER A N 1
ATOM 1561 C CA . SER A 1 204 ? -3.652 8.786 27.168 1.00 95.19 204 SER A CA 1
ATOM 1562 C C . SER A 1 204 ? -2.605 7.671 27.085 1.00 95.19 204 SER A C 1
ATOM 1564 O O . SER A 1 204 ? -2.914 6.485 27.146 1.00 95.19 204 SER A O 1
ATOM 1566 N N . LYS A 1 205 ? -1.325 8.043 26.974 1.00 95.06 205 LYS A N 1
ATOM 1567 C CA . LYS A 1 205 ? -0.216 7.077 26.969 1.00 95.06 205 LYS A CA 1
ATOM 1568 C C . LYS A 1 205 ? 0.021 6.367 28.307 1.00 95.06 205 LYS A C 1
ATOM 1570 O O . LYS A 1 205 ? 0.749 5.382 28.330 1.00 95.06 205 LYS A O 1
ATOM 1575 N N . SER A 1 206 ? -0.569 6.828 29.413 1.00 95.31 206 SER A N 1
ATOM 1576 C CA . SER A 1 206 ? -0.539 6.072 30.676 1.00 95.31 206 SER A CA 1
ATOM 1577 C C . SER A 1 206 ? -1.577 4.947 30.711 1.00 95.31 206 SER A C 1
ATOM 1579 O O . SER A 1 206 ? -1.575 4.147 31.641 1.00 95.31 206 SER A O 1
ATOM 1581 N N . GLY A 1 207 ? -2.482 4.910 29.732 1.00 96.75 207 GLY A N 1
ATOM 1582 C CA . GLY A 1 207 ? -3.578 3.961 29.669 1.00 96.75 207 GLY A CA 1
ATOM 1583 C C . GLY A 1 207 ? -4.672 4.435 28.721 1.00 96.75 207 GLY A C 1
ATOM 1584 O O . GLY A 1 207 ? -5.161 5.562 28.860 1.00 96.75 207 GLY A O 1
ATOM 1585 N N . ILE A 1 208 ? -5.071 3.581 27.780 1.00 98.44 208 ILE A N 1
ATOM 1586 C CA . ILE A 1 208 ? -6.089 3.908 26.775 1.00 98.44 208 ILE A CA 1
ATOM 1587 C C . ILE A 1 208 ? -7.039 2.732 26.531 1.00 98.44 208 ILE A C 1
ATOM 1589 O O . ILE A 1 208 ? -6.614 1.578 26.585 1.00 98.44 208 ILE A O 1
ATOM 1593 N N . ASP A 1 209 ? -8.322 3.015 26.289 1.00 98.38 209 ASP A N 1
ATOM 1594 C CA . ASP A 1 209 ? -9.300 1.995 25.890 1.00 98.38 209 ASP A CA 1
ATOM 1595 C C . ASP A 1 209 ? -9.502 1.915 24.370 1.00 98.38 209 ASP A C 1
ATOM 1597 O O . ASP A 1 209 ? -8.979 2.726 23.604 1.00 98.38 209 ASP A O 1
ATOM 1601 N N . CYS A 1 210 ? -10.247 0.900 23.927 1.00 98.25 210 CYS A N 1
ATOM 1602 C CA . CYS A 1 210 ? -10.441 0.582 22.513 1.00 98.25 210 CYS A CA 1
ATOM 1603 C C . CYS A 1 210 ? -10.992 1.766 21.707 1.00 98.25 210 CYS A C 1
ATOM 1605 O O . CYS A 1 210 ? -10.417 2.151 20.690 1.00 98.25 210 CYS A O 1
ATOM 1607 N N . SER A 1 211 ? -12.058 2.385 22.206 1.00 98.31 211 SER A N 1
ATOM 1608 C CA . SER A 1 211 ? -12.730 3.509 21.555 1.00 98.31 211 SER A CA 1
ATOM 1609 C C . SER A 1 211 ? -11.948 4.824 21.625 1.00 98.31 211 SER A C 1
ATOM 1611 O O . SER A 1 211 ? -12.001 5.622 20.691 1.00 98.31 211 SER A O 1
ATOM 1613 N N . ALA A 1 212 ? -11.172 5.055 22.684 1.00 98.38 212 ALA A N 1
ATOM 1614 C CA . ALA A 1 212 ? -10.263 6.193 22.750 1.00 98.38 212 ALA A CA 1
ATOM 1615 C C . ALA A 1 212 ? -9.068 6.020 21.796 1.00 98.38 212 ALA A C 1
ATOM 1617 O O . ALA A 1 212 ? -8.598 6.997 21.209 1.00 98.38 212 ALA A O 1
ATOM 1618 N N . MET A 1 213 ? -8.593 4.785 21.599 1.00 98.62 213 MET A N 1
ATOM 1619 C CA . MET A 1 213 ? -7.532 4.489 20.637 1.00 98.62 213 MET A CA 1
ATOM 1620 C C . MET A 1 213 ? -8.006 4.734 19.201 1.00 98.62 213 MET A C 1
ATOM 1622 O O . MET A 1 213 ? -7.322 5.429 18.453 1.00 98.62 213 MET A O 1
ATOM 1626 N N . SER A 1 214 ? -9.196 4.263 18.816 1.00 98.12 214 SER A N 1
ATOM 1627 C CA . SER A 1 214 ? -9.760 4.570 17.493 1.00 98.12 214 SER A CA 1
ATOM 1628 C C . SER A 1 214 ? -10.000 6.073 17.297 1.00 98.12 214 SER A C 1
ATOM 1630 O O . SER A 1 214 ? -9.642 6.601 16.245 1.00 98.12 214 SER A O 1
ATOM 1632 N N . GLN A 1 215 ? -10.495 6.798 18.315 1.00 97.81 215 GLN A N 1
ATOM 1633 C CA . GLN A 1 215 ? -10.590 8.267 18.274 1.00 97.81 215 GLN A CA 1
ATOM 1634 C C . GLN A 1 215 ? -9.239 8.922 17.986 1.00 97.81 215 GLN A C 1
ATOM 1636 O O . GLN A 1 215 ? -9.154 9.809 17.142 1.00 97.81 215 GLN A O 1
ATOM 1641 N N . LYS A 1 216 ? -8.184 8.493 18.686 1.00 97.19 216 LYS A N 1
ATOM 1642 C CA . LYS A 1 216 ? -6.837 9.049 18.536 1.00 97.19 216 LYS A CA 1
ATOM 1643 C C . LYS A 1 216 ? -6.284 8.830 17.126 1.00 97.19 216 LYS A C 1
ATOM 1645 O O . LYS A 1 216 ? -5.677 9.742 16.569 1.00 97.19 216 LYS A O 1
ATOM 1650 N N . LEU A 1 217 ? -6.514 7.647 16.556 1.00 96.12 217 LEU A N 1
ATOM 1651 C CA . LEU A 1 217 ? -6.118 7.326 15.185 1.00 96.12 217 LEU A CA 1
ATOM 1652 C C . LEU A 1 217 ? -6.872 8.213 14.194 1.00 96.12 217 LEU A C 1
ATOM 1654 O O . LEU A 1 217 ? -6.246 8.960 13.450 1.00 96.12 217 LEU A O 1
ATOM 1658 N N . TYR A 1 218 ? -8.201 8.247 14.254 1.00 94.44 218 TYR A N 1
ATOM 1659 C CA . TYR A 1 218 ? -8.998 9.090 13.360 1.00 94.44 218 TYR A CA 1
ATOM 1660 C C . TYR A 1 218 ? -8.682 10.586 13.495 1.00 94.44 218 TYR A C 1
ATOM 1662 O O . TYR A 1 218 ? -8.641 11.297 12.492 1.00 94.44 218 TYR A O 1
ATOM 1670 N N . GLN A 1 219 ? -8.348 11.056 14.699 1.00 91.38 219 GLN A N 1
ATOM 1671 C CA . GLN A 1 219 ? -7.919 12.436 14.918 1.00 91.38 219 GLN A CA 1
ATOM 1672 C C . GLN A 1 219 ? -6.618 12.774 14.173 1.00 91.38 219 GLN A C 1
ATOM 1674 O O . GLN A 1 219 ? -6.477 13.900 13.699 1.00 91.38 219 GLN A O 1
ATOM 1679 N N . SER A 1 220 ? -5.681 11.828 14.038 1.00 86.19 220 SER A N 1
ATOM 1680 C CA . SER A 1 220 ? -4.449 12.041 13.255 1.00 86.19 220 SER A CA 1
ATOM 1681 C C . SER A 1 220 ? -4.718 12.234 11.759 1.00 86.19 220 SER A C 1
ATOM 1683 O O . SER A 1 220 ? -3.975 12.946 11.093 1.00 86.19 220 SER A O 1
ATOM 1685 N N . ALA A 1 221 ? -5.836 11.689 11.275 1.00 83.25 221 ALA A N 1
ATOM 1686 C CA . ALA A 1 221 ? -6.381 11.895 9.937 1.00 83.25 221 ALA A CA 1
ATOM 1687 C C . ALA A 1 221 ? -7.339 13.104 9.845 1.00 83.25 221 ALA A C 1
ATOM 1689 O O . ALA A 1 221 ? -8.046 13.271 8.856 1.00 83.25 221 ALA A O 1
ATOM 1690 N N . GLY A 1 222 ? -7.441 13.928 10.895 1.00 84.75 222 GLY A N 1
ATOM 1691 C CA . GLY A 1 222 ? -8.346 15.081 10.928 1.00 84.75 222 GLY A CA 1
ATOM 1692 C C . GLY A 1 222 ? -9.837 14.733 11.040 1.00 84.75 222 GLY A C 1
ATOM 1693 O O . GLY A 1 222 ? -10.680 15.607 10.837 1.00 84.75 222 GLY A O 1
ATOM 1694 N N . ILE A 1 223 ? -10.188 13.487 11.380 1.00 87.81 223 ILE A N 1
ATOM 1695 C CA . ILE A 1 223 ? -11.574 13.013 11.471 1.00 87.81 223 ILE A CA 1
ATOM 1696 C C . ILE A 1 223 ? -11.982 12.839 12.939 1.00 87.81 223 ILE A C 1
ATOM 1698 O O . ILE A 1 223 ? -11.314 12.175 13.729 1.00 87.81 223 ILE A O 1
ATOM 1702 N N . SER A 1 224 ? -13.135 13.394 13.307 1.00 92.88 224 SER A N 1
ATOM 1703 C CA . SER A 1 224 ? -13.685 13.266 14.660 1.00 92.88 224 SER A CA 1
ATOM 1704 C C . SER A 1 224 ? -14.590 12.040 14.794 1.00 92.88 224 SER A C 1
ATOM 1706 O O . SER A 1 224 ? -15.582 11.885 14.070 1.00 92.88 224 SER A O 1
ATOM 1708 N N . LEU A 1 225 ? -14.290 11.195 15.779 1.00 95.25 225 LEU A N 1
ATOM 1709 C CA . LEU A 1 225 ? -15.127 10.068 16.188 1.00 95.25 225 LEU A CA 1
ATOM 1710 C C . LEU A 1 225 ? -15.784 10.315 17.556 1.00 95.25 225 LEU A C 1
ATOM 1712 O O . LEU A 1 225 ? -15.177 10.964 18.410 1.00 95.25 225 LEU A O 1
ATOM 1716 N N . PRO A 1 226 ? -16.998 9.786 17.801 1.00 97.62 226 PRO A N 1
ATOM 1717 C CA . PRO A 1 226 ? -17.600 9.735 19.135 1.00 97.62 226 PRO A CA 1
ATOM 1718 C C . PRO A 1 226 ? -16.781 8.919 20.149 1.00 97.62 226 PRO A C 1
ATOM 1720 O O . PRO A 1 226 ? -15.872 8.173 19.778 1.00 97.62 226 PRO A O 1
ATOM 1723 N N . ARG A 1 227 ? -17.093 9.067 21.446 1.00 97.38 227 ARG A N 1
ATOM 1724 C CA . ARG A 1 227 ? -16.275 8.511 22.540 1.00 97.38 227 ARG A CA 1
ATOM 1725 C C . ARG A 1 227 ? -16.426 7.009 22.737 1.00 97.38 227 ARG A C 1
ATOM 1727 O O . ARG A 1 227 ? -15.444 6.382 23.125 1.00 97.38 227 ARG A O 1
ATOM 1734 N N . THR A 1 228 ? -17.619 6.453 22.552 1.00 98.00 228 THR A N 1
ATOM 1735 C CA . THR A 1 228 ? -17.883 5.036 22.838 1.00 98.00 228 THR A CA 1
ATOM 1736 C C . THR A 1 228 ? -17.835 4.197 21.564 1.00 98.00 228 THR A C 1
ATOM 1738 O O . THR A 1 228 ? -18.076 4.705 20.472 1.00 98.00 228 THR A O 1
ATOM 1741 N N . ALA A 1 229 ? -17.526 2.902 21.691 1.00 97.94 229 ALA A N 1
ATOM 1742 C CA . ALA A 1 229 ? -17.496 1.991 20.544 1.00 97.94 229 ALA A CA 1
ATOM 1743 C C . ALA A 1 229 ? -18.869 1.886 19.851 1.00 97.94 229 ALA A C 1
ATOM 1745 O O . ALA A 1 229 ? -18.930 1.836 18.626 1.00 97.94 229 ALA A O 1
ATOM 1746 N N . GLN A 1 230 ? -19.958 1.918 20.629 1.00 98.31 230 GLN A N 1
ATOM 1747 C CA . GLN A 1 230 ? -21.326 1.926 20.107 1.00 98.31 230 GLN A CA 1
ATOM 1748 C C . GLN A 1 230 ? -21.621 3.211 19.322 1.00 98.31 230 GLN A C 1
ATOM 1750 O O . GLN A 1 230 ? -22.028 3.128 18.170 1.00 98.31 230 GLN A O 1
ATOM 1755 N N . ASP A 1 231 ? -21.313 4.387 19.877 1.00 98.19 231 ASP A N 1
ATOM 1756 C CA . ASP A 1 231 ? -21.547 5.650 19.165 1.00 98.19 231 ASP A CA 1
ATOM 1757 C C . ASP A 1 231 ? -20.692 5.757 17.890 1.00 98.19 231 ASP A C 1
ATOM 1759 O O . ASP A 1 231 ? -21.098 6.370 16.906 1.00 98.19 231 ASP A O 1
ATOM 1763 N N . GLN A 1 232 ? -19.482 5.185 17.891 1.00 98.25 232 GLN A N 1
ATOM 1764 C CA . GLN A 1 232 ? -18.647 5.102 16.691 1.00 98.25 232 GLN A CA 1
ATOM 1765 C C . GLN A 1 232 ? -19.274 4.209 15.626 1.00 98.25 232 GLN A C 1
ATOM 1767 O O . GLN A 1 232 ? -19.273 4.589 14.460 1.00 98.25 232 GLN A O 1
ATOM 1772 N N . TYR A 1 233 ? -19.819 3.060 16.026 1.00 98.38 233 TYR A N 1
ATOM 1773 C CA . TYR A 1 233 ? -20.557 2.161 15.144 1.00 98.38 233 TYR A CA 1
ATOM 1774 C C . TYR A 1 233 ? -21.793 2.836 14.543 1.00 98.38 233 TYR A C 1
ATOM 1776 O O . TYR A 1 233 ? -22.037 2.695 13.347 1.00 98.38 233 TYR A O 1
ATOM 1784 N N . ASP A 1 234 ? -22.528 3.620 15.330 1.00 97.19 234 ASP A N 1
ATOM 1785 C CA . ASP A 1 234 ? -23.724 4.334 14.868 1.00 97.19 234 ASP A CA 1
ATOM 1786 C C . ASP A 1 234 ? -23.387 5.526 13.945 1.00 97.19 234 ASP A C 1
ATOM 1788 O O . ASP A 1 234 ? -24.236 6.001 13.191 1.00 97.19 234 ASP A O 1
ATOM 1792 N N . ALA A 1 235 ? -22.144 6.019 13.987 1.00 93.06 235 ALA A N 1
ATOM 1793 C CA . ALA A 1 235 ? -21.692 7.213 13.271 1.00 93.06 235 ALA A CA 1
ATOM 1794 C C . ALA A 1 235 ? -20.948 6.934 11.950 1.00 93.06 235 ALA A C 1
ATOM 1796 O O . ALA A 1 235 ? -20.364 7.867 11.385 1.00 93.06 235 ALA A O 1
ATOM 1797 N N . VAL A 1 236 ? -20.922 5.685 11.479 1.00 93.06 236 VAL A N 1
ATOM 1798 C CA . VAL A 1 236 ? -20.219 5.273 10.253 1.00 93.06 236 VAL A CA 1
ATOM 1799 C C . VAL A 1 236 ? -21.136 4.533 9.288 1.00 93.06 236 VAL A C 1
ATOM 1801 O O . VAL A 1 236 ? -22.141 3.946 9.678 1.00 93.06 236 VAL A O 1
ATOM 1804 N N . SER A 1 237 ? -20.769 4.540 8.008 1.00 91.88 237 SER A N 1
ATOM 1805 C CA . SER A 1 237 ? -21.409 3.693 7.003 1.00 91.88 237 SER A CA 1
ATOM 1806 C C . SER A 1 237 ? -20.899 2.266 7.159 1.00 91.88 237 SER A C 1
ATOM 1808 O O . SER A 1 237 ? -19.695 2.030 7.052 1.00 91.88 237 SER A O 1
ATOM 1810 N N . HIS A 1 238 ? -21.788 1.309 7.414 1.00 90.81 238 HIS A N 1
ATOM 1811 C CA . HIS A 1 238 ? -21.398 -0.097 7.530 1.00 90.81 238 HIS A CA 1
ATOM 1812 C C . HIS A 1 238 ? -21.052 -0.674 6.162 1.00 90.81 238 HIS A C 1
ATOM 1814 O O . HIS A 1 238 ? -21.780 -0.481 5.188 1.00 90.81 238 HIS A O 1
ATOM 1820 N N . ILE A 1 239 ? -19.936 -1.391 6.107 1.00 87.31 239 ILE A N 1
ATOM 1821 C CA . ILE A 1 239 ? -19.406 -1.993 4.885 1.00 87.31 239 ILE A CA 1
ATOM 1822 C C . ILE A 1 239 ? -19.138 -3.481 5.106 1.00 87.31 239 ILE A C 1
ATOM 1824 O O . ILE A 1 239 ? -18.944 -3.944 6.236 1.00 87.31 239 ILE A O 1
ATOM 1828 N N . SER A 1 240 ? -19.143 -4.237 4.010 1.00 82.44 240 SER A N 1
ATOM 1829 C CA . SER A 1 240 ? -18.751 -5.649 4.035 1.00 82.44 240 SER A CA 1
ATOM 1830 C C . SER A 1 240 ? -17.244 -5.804 4.260 1.00 82.44 240 SER A C 1
ATOM 1832 O O . SER A 1 240 ? -16.469 -4.897 3.965 1.00 82.44 240 SER A O 1
ATOM 1834 N N . GLU A 1 241 ? -16.813 -6.969 4.750 1.00 81.38 241 GLU A N 1
ATOM 1835 C CA . GLU A 1 241 ? -15.383 -7.288 4.903 1.00 81.38 241 GLU A CA 1
ATOM 1836 C C . GLU A 1 241 ? -14.631 -7.185 3.571 1.00 81.38 241 GLU A C 1
ATOM 1838 O O . GLU A 1 241 ? -13.550 -6.614 3.525 1.00 81.38 241 GLU A O 1
ATOM 1843 N N . SER A 1 242 ? -15.253 -7.615 2.470 1.00 76.44 242 SER A N 1
ATOM 1844 C CA . SER A 1 242 ? -14.718 -7.473 1.108 1.00 76.44 242 SER A CA 1
ATOM 1845 C C . SER A 1 242 ? -14.626 -6.029 0.609 1.00 76.44 242 SER A C 1
ATOM 1847 O O . SER A 1 242 ? -14.177 -5.786 -0.496 1.00 76.44 242 SER A O 1
ATOM 1849 N N . GLN A 1 243 ? -15.140 -5.058 1.358 1.00 74.06 243 GLN A N 1
ATOM 1850 C CA . GLN A 1 243 ? -14.994 -3.635 1.049 1.00 74.06 243 GLN A CA 1
ATOM 1851 C C . GLN A 1 243 ? -14.077 -2.938 2.051 1.00 74.06 243 GLN A C 1
ATOM 1853 O O . GLN A 1 243 ? -13.831 -1.740 1.902 1.00 74.06 243 GLN A O 1
ATOM 1858 N N . ALA A 1 244 ? -13.627 -3.640 3.094 1.00 77.94 244 ALA A N 1
ATOM 1859 C CA . ALA A 1 244 ? -12.821 -3.060 4.148 1.00 77.94 244 ALA A CA 1
ATOM 1860 C C . ALA A 1 244 ? -11.438 -2.681 3.609 1.00 77.94 244 ALA A C 1
ATOM 1862 O O . ALA A 1 244 ? -10.747 -3.483 2.985 1.00 77.94 244 ALA A O 1
ATOM 1863 N N . ARG A 1 245 ? -11.032 -1.445 3.889 1.00 80.06 245 ARG A N 1
ATOM 1864 C CA . ARG A 1 245 ? -9.731 -0.859 3.556 1.00 80.06 245 ARG A CA 1
ATOM 1865 C C . ARG A 1 245 ? -8.979 -0.536 4.841 1.00 80.06 245 ARG A C 1
ATOM 1867 O O . ARG A 1 245 ? -9.613 -0.247 5.863 1.00 80.06 245 ARG A O 1
ATOM 1874 N N . PRO A 1 246 ? -7.637 -0.527 4.813 1.00 84.44 246 PRO A N 1
ATOM 1875 C CA . PRO A 1 246 ? -6.862 0.038 5.904 1.00 84.44 246 PRO A CA 1
ATOM 1876 C C . PRO A 1 246 ? -7.382 1.432 6.288 1.00 84.44 246 PRO A C 1
ATOM 1878 O O . PRO A 1 246 ? -7.605 2.282 5.426 1.00 84.44 246 PRO A O 1
ATOM 1881 N N . GLY A 1 247 ? -7.619 1.639 7.581 1.00 89.69 247 GLY A N 1
ATOM 1882 C CA . GLY A 1 247 ? -8.199 2.867 8.123 1.00 89.69 247 GLY A CA 1
ATOM 1883 C C . GLY A 1 247 ? -9.684 2.779 8.461 1.00 89.69 247 GLY A C 1
ATOM 1884 O O . GLY A 1 247 ? -10.141 3.603 9.243 1.00 89.69 247 GLY A O 1
ATOM 1885 N N . ASP A 1 248 ? -10.424 1.785 7.961 1.00 94.50 248 ASP A N 1
ATOM 1886 C CA . ASP A 1 248 ? -11.810 1.558 8.386 1.00 94.50 248 ASP A CA 1
ATOM 1887 C C . ASP A 1 248 ? -11.883 1.044 9.831 1.00 94.50 248 ASP A C 1
ATOM 1889 O O . ASP A 1 248 ? -10.969 0.383 10.328 1.00 94.50 248 ASP A O 1
ATOM 1893 N N . LEU A 1 249 ? -12.997 1.295 10.518 1.00 98.00 249 LEU A N 1
ATOM 1894 C CA . LEU A 1 249 ? -13.258 0.704 11.828 1.00 98.00 249 LEU A CA 1
ATOM 1895 C C . LEU A 1 249 ? -13.668 -0.761 11.682 1.00 98.00 249 LEU A C 1
ATOM 1897 O O . LEU A 1 249 ? -14.390 -1.130 10.758 1.00 98.00 249 LEU A O 1
ATOM 1901 N N . VAL A 1 250 ? -13.263 -1.581 12.647 1.00 98.38 250 VAL A N 1
ATOM 1902 C CA . VAL A 1 250 ? -13.735 -2.957 12.823 1.00 98.38 250 VAL A CA 1
ATOM 1903 C C . VAL A 1 250 ? -14.394 -3.094 14.191 1.00 98.38 250 VAL A C 1
ATOM 1905 O O . VAL A 1 250 ? -13.812 -2.709 15.209 1.00 98.38 250 VAL A O 1
ATOM 1908 N N . PHE A 1 251 ? -15.617 -3.623 14.218 1.00 98.56 251 PHE A N 1
ATOM 1909 C CA . PHE A 1 251 ? -16.455 -3.675 15.415 1.00 98.56 251 PHE A CA 1
ATOM 1910 C C . PHE A 1 251 ? -16.711 -5.103 15.876 1.00 98.56 251 PHE A C 1
ATOM 1912 O O . PHE A 1 251 ? -16.923 -6.008 15.066 1.00 98.56 251 PHE A O 1
ATOM 1919 N N . PHE A 1 252 ? -16.750 -5.286 17.195 1.00 98.56 252 PHE A N 1
ATOM 1920 C CA . PHE A 1 252 ? -16.990 -6.577 17.826 1.00 98.56 252 PHE A CA 1
ATOM 1921 C C . PHE A 1 252 ? -18.035 -6.471 18.938 1.00 98.56 252 PHE A C 1
ATOM 1923 O O . PHE A 1 252 ? -18.211 -5.419 19.563 1.00 98.56 252 PHE A O 1
ATOM 1930 N N . THR A 1 253 ? -18.694 -7.591 19.213 1.00 98.38 253 THR A N 1
ATOM 1931 C CA . THR A 1 253 ? -19.712 -7.733 20.262 1.00 98.38 253 THR A CA 1
ATOM 1932 C C . THR A 1 253 ? -19.270 -8.722 21.338 1.00 98.38 253 THR A C 1
ATOM 1934 O O . THR A 1 253 ? -18.349 -9.507 21.120 1.00 98.38 253 THR A O 1
ATOM 1937 N N . ALA A 1 254 ? -19.935 -8.709 22.497 1.00 96.12 254 ALA A N 1
ATOM 1938 C CA . ALA A 1 254 ? -19.790 -9.689 23.575 1.00 96.12 254 ALA A CA 1
ATOM 1939 C C . ALA A 1 254 ? -18.329 -10.030 23.949 1.00 96.12 254 ALA A C 1
ATOM 1941 O O . ALA A 1 254 ? -18.003 -11.196 24.203 1.00 96.12 254 ALA A O 1
ATOM 1942 N N . THR A 1 255 ? -17.446 -9.027 23.942 1.00 95.25 255 THR A N 1
ATOM 1943 C CA . THR A 1 255 ? -16.038 -9.141 24.370 1.00 95.25 255 THR A CA 1
ATOM 1944 C C . THR A 1 255 ? -15.861 -8.932 25.875 1.00 95.25 255 THR A C 1
ATOM 1946 O O . THR A 1 255 ? -14.867 -9.375 26.446 1.00 95.25 255 THR A O 1
ATOM 1949 N N . TYR A 1 256 ? -16.828 -8.277 26.514 1.00 92.06 256 TYR A N 1
ATOM 1950 C CA . TYR A 1 256 ? -17.025 -8.189 27.958 1.00 92.06 256 TYR A CA 1
ATOM 1951 C C . TYR A 1 256 ? -18.512 -7.922 28.236 1.00 92.06 256 TYR A C 1
ATOM 1953 O O . TYR A 1 256 ? -19.273 -7.640 27.308 1.00 92.06 256 TYR A O 1
ATOM 1961 N N . ASP A 1 257 ? -18.931 -8.040 29.497 1.00 92.31 257 ASP A N 1
ATOM 1962 C CA . ASP A 1 257 ? -20.315 -7.770 29.894 1.00 92.31 257 ASP A CA 1
ATOM 1963 C C . ASP A 1 257 ? -20.614 -6.264 29.831 1.00 92.31 257 ASP A C 1
ATOM 1965 O O . ASP A 1 257 ? -20.035 -5.463 30.571 1.00 92.31 257 ASP A O 1
ATOM 1969 N N . ALA A 1 258 ? -21.481 -5.879 28.898 1.00 87.94 258 ALA A N 1
ATOM 1970 C CA . ALA A 1 258 ? -21.839 -4.500 28.610 1.00 87.94 258 ALA A CA 1
ATOM 1971 C C . ALA A 1 258 ? -23.327 -4.402 28.266 1.00 87.94 258 ALA A C 1
ATOM 1973 O O . ALA A 1 258 ? -23.900 -5.302 27.658 1.00 87.94 258 ALA A O 1
ATOM 1974 N N . GLY A 1 259 ? -23.944 -3.262 28.581 1.00 91.56 259 GLY A N 1
ATOM 1975 C CA . GLY A 1 259 ? -25.337 -2.975 28.219 1.00 91.56 259 GLY A CA 1
ATOM 1976 C C . GLY A 1 259 ? -25.551 -2.566 26.754 1.00 91.56 259 GLY A C 1
ATOM 1977 O O . GLY A 1 259 ? -26.638 -2.104 26.418 1.00 91.56 259 GLY A O 1
ATOM 1978 N N . THR A 1 260 ? -24.530 -2.671 25.900 1.00 94.88 260 THR A N 1
ATOM 1979 C CA . THR A 1 260 ? -24.547 -2.241 24.492 1.00 94.88 260 THR A CA 1
ATOM 1980 C C . THR A 1 260 ? -24.215 -3.397 23.556 1.00 94.88 260 THR A C 1
ATOM 1982 O O . THR A 1 260 ? -23.544 -4.351 23.945 1.00 94.88 260 THR A O 1
ATOM 1985 N N . PHE A 1 261 ? -24.675 -3.308 22.304 1.00 97.25 261 PHE A N 1
ATOM 1986 C CA . PHE A 1 261 ? -24.426 -4.346 21.304 1.00 97.25 261 PHE A CA 1
ATOM 1987 C C . PHE A 1 261 ? -22.949 -4.399 20.905 1.00 97.25 261 PHE A C 1
ATOM 1989 O O . PHE A 1 261 ? -22.340 -5.469 20.910 1.00 97.25 261 PHE 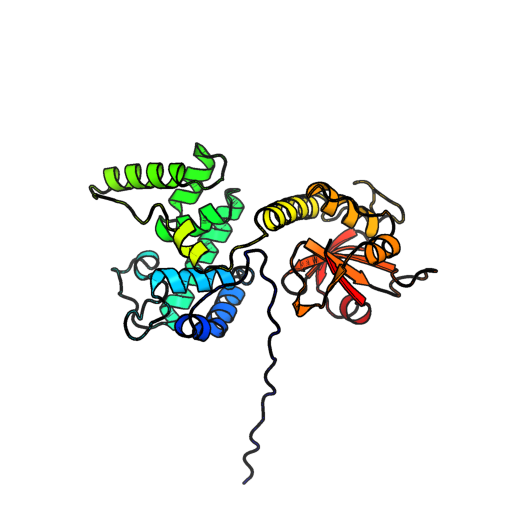A O 1
ATOM 1996 N N . ILE A 1 262 ? -22.355 -3.245 20.605 1.00 98.38 262 ILE A N 1
ATOM 1997 C CA . ILE A 1 262 ? -20.927 -3.135 20.328 1.00 98.38 262 ILE A CA 1
ATOM 1998 C C . ILE A 1 262 ? -20.175 -2.975 21.642 1.00 98.38 262 ILE A C 1
ATOM 2000 O O . ILE A 1 262 ? -20.447 -2.069 22.435 1.00 98.38 262 ILE A O 1
ATOM 2004 N N . THR A 1 263 ? -19.209 -3.864 21.853 1.00 97.62 263 THR A N 1
ATOM 2005 C CA . THR A 1 263 ? -18.385 -3.907 23.065 1.00 97.62 263 THR A CA 1
ATOM 2006 C C . THR A 1 263 ? -16.914 -3.663 22.764 1.00 97.62 263 THR A C 1
ATOM 2008 O O . THR A 1 263 ? -16.138 -3.418 23.674 1.00 97.62 263 THR A O 1
ATOM 2011 N N . HIS A 1 264 ? -16.476 -3.708 21.505 1.00 98.56 264 HIS A N 1
ATOM 2012 C CA . HIS A 1 264 ? -15.083 -3.425 21.165 1.00 98.56 264 HIS A CA 1
ATOM 2013 C C . HIS A 1 264 ? -14.945 -2.852 19.763 1.00 98.56 264 HIS A C 1
ATOM 2015 O O . HIS A 1 264 ? -15.757 -3.132 18.884 1.00 98.56 264 HIS A O 1
ATOM 2021 N N . VAL A 1 265 ? -13.890 -2.069 19.561 1.00 98.69 265 VAL A N 1
ATOM 2022 C CA . VAL A 1 265 ? -13.565 -1.441 18.280 1.00 98.69 265 VAL A CA 1
ATOM 2023 C C . VAL A 1 265 ? -12.055 -1.432 18.057 1.00 98.69 265 VAL A C 1
ATOM 2025 O O . VAL A 1 265 ? -11.269 -1.335 19.003 1.00 98.69 265 VAL A O 1
ATOM 2028 N N . GLY A 1 266 ? -11.650 -1.536 16.799 1.00 98.50 266 GLY A N 1
ATOM 2029 C CA . GLY A 1 266 ? -10.290 -1.282 16.339 1.00 98.50 266 GLY A CA 1
ATOM 2030 C C . GLY A 1 266 ? -10.293 -0.624 14.964 1.00 98.50 266 GLY A C 1
ATOM 2031 O O . GLY A 1 266 ? -11.354 -0.323 14.422 1.00 98.50 266 GLY A O 1
ATOM 2032 N N . VAL A 1 267 ? -9.107 -0.415 14.402 1.00 97.88 267 VAL A N 1
ATOM 2033 C CA . VAL A 1 267 ? -8.917 0.107 13.042 1.00 97.88 267 VAL A CA 1
ATOM 2034 C C . VAL A 1 267 ? -8.302 -0.992 12.185 1.00 97.88 267 VAL A C 1
ATOM 2036 O O . VAL A 1 267 ? -7.269 -1.549 12.556 1.00 97.88 267 VAL A O 1
ATOM 2039 N N . TYR A 1 268 ? -8.944 -1.330 11.071 1.00 94.94 268 TYR A N 1
ATOM 2040 C CA . TYR A 1 268 ? -8.470 -2.317 10.109 1.00 94.94 268 TYR A CA 1
ATOM 2041 C C . TYR A 1 268 ? -7.158 -1.844 9.482 1.00 94.94 268 TYR A C 1
ATOM 2043 O O . TYR A 1 268 ? -7.001 -0.671 9.147 1.00 94.94 268 TYR A O 1
ATOM 2051 N N . THR A 1 269 ? -6.200 -2.755 9.340 1.00 83.81 269 THR A N 1
ATOM 2052 C CA . THR A 1 269 ? -4.858 -2.463 8.809 1.00 83.81 269 THR A CA 1
ATOM 2053 C C . THR A 1 269 ? -4.567 -3.248 7.530 1.00 83.81 269 THR A C 1
ATOM 2055 O O . THR A 1 269 ? -3.417 -3.324 7.108 1.00 83.81 269 THR A O 1
ATOM 2058 N N . GLY A 1 270 ? -5.598 -3.847 6.924 1.00 78.62 270 GLY A N 1
ATOM 2059 C CA . GLY A 1 270 ? -5.471 -4.723 5.759 1.00 78.62 270 GLY A CA 1
ATOM 2060 C C . GLY A 1 270 ? -5.092 -6.160 6.120 1.00 78.62 270 GLY A C 1
ATOM 2061 O O . GLY A 1 270 ? -4.708 -6.457 7.255 1.00 78.62 270 GLY A O 1
ATOM 2062 N N . ASN A 1 271 ? -5.192 -7.061 5.140 1.00 77.56 271 ASN A N 1
ATOM 2063 C CA . ASN A 1 271 ? -4.747 -8.457 5.231 1.00 77.56 271 ASN A CA 1
ATOM 2064 C C . ASN A 1 271 ? -5.322 -9.220 6.439 1.00 77.56 271 ASN A C 1
ATOM 2066 O O . ASN A 1 271 ? -4.608 -9.963 7.117 1.00 77.56 271 ASN A O 1
ATOM 2070 N N . GLY A 1 272 ? -6.596 -8.986 6.771 1.00 81.44 272 GLY A N 1
ATOM 2071 C CA . GLY A 1 272 ? -7.241 -9.617 7.922 1.00 81.44 272 GLY A CA 1
ATOM 2072 C C . GLY A 1 272 ? -6.648 -9.200 9.273 1.00 81.44 272 GLY A C 1
ATOM 2073 O O . GLY A 1 272 ? -6.803 -9.934 10.246 1.00 81.44 272 GLY A O 1
ATOM 2074 N N . GLN A 1 273 ? -5.954 -8.063 9.359 1.00 89.81 273 GLN A N 1
ATOM 2075 C CA . GLN A 1 273 ? -5.353 -7.540 10.589 1.00 89.81 273 GLN A CA 1
ATOM 2076 C C . GLN A 1 273 ? -5.980 -6.213 11.007 1.00 89.81 273 GLN A C 1
ATOM 2078 O O . GLN A 1 273 ? -6.553 -5.487 10.199 1.00 89.81 273 GLN A O 1
ATOM 2083 N N . PHE A 1 274 ? -5.863 -5.886 12.288 1.00 97.19 274 PHE A N 1
ATOM 2084 C CA . PHE A 1 274 ? -6.347 -4.627 12.837 1.00 97.19 274 PHE A CA 1
ATOM 2085 C C . PHE A 1 274 ? -5.503 -4.183 14.032 1.00 97.19 274 PHE A C 1
ATOM 2087 O O . PHE A 1 274 ? -4.926 -5.008 14.745 1.00 97.19 274 PHE A O 1
ATOM 2094 N N . PHE A 1 275 ? -5.456 -2.876 14.278 1.00 98.06 275 PHE A N 1
ATOM 2095 C CA . PHE A 1 275 ? -4.847 -2.287 15.465 1.00 98.06 275 PHE A CA 1
ATOM 2096 C C . PHE A 1 275 ? -5.923 -1.862 16.461 1.00 98.06 275 PHE A C 1
ATOM 2098 O O . PHE A 1 275 ? -6.935 -1.258 16.097 1.00 98.06 275 PHE A O 1
ATOM 2105 N N . HIS A 1 276 ? -5.713 -2.164 17.738 1.00 98.56 276 HIS A N 1
ATOM 2106 C CA . HIS A 1 276 ? -6.663 -1.825 18.792 1.00 98.56 276 HIS A CA 1
ATOM 2107 C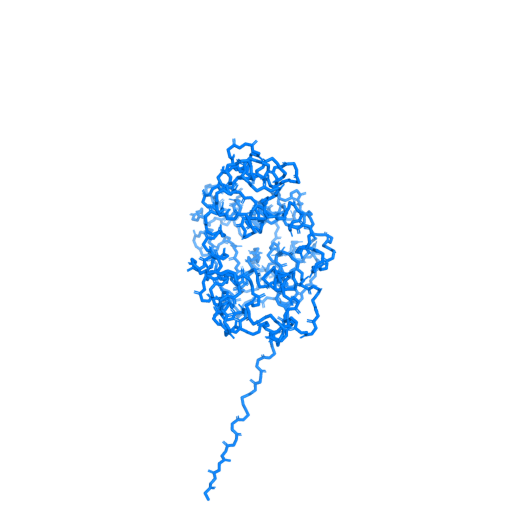 C . HIS A 1 276 ? -5.984 -1.750 20.162 1.00 98.56 276 HIS A C 1
ATOM 2109 O O . HIS A 1 276 ? -4.900 -2.294 20.355 1.00 98.56 276 HIS A O 1
ATOM 2115 N N . ALA A 1 277 ? -6.661 -1.145 21.140 1.00 98.25 277 ALA A N 1
ATOM 2116 C CA . ALA A 1 277 ? -6.336 -1.306 22.556 1.00 98.25 277 ALA A CA 1
ATOM 2117 C C . ALA A 1 277 ? -7.206 -2.418 23.148 1.00 98.25 277 ALA A C 1
ATOM 2119 O O . ALA A 1 277 ? -8.415 -2.247 23.267 1.00 98.25 277 ALA A O 1
ATOM 2120 N N . GLY A 1 278 ? -6.633 -3.573 23.488 1.00 91.31 278 GLY A N 1
ATOM 2121 C CA . GLY A 1 278 ? -7.384 -4.691 24.069 1.00 91.31 278 GLY A CA 1
ATOM 2122 C C . GLY A 1 278 ? -6.488 -5.777 24.656 1.00 91.31 278 GLY A C 1
ATOM 2123 O O . GLY A 1 278 ? -5.277 -5.788 24.452 1.00 91.31 278 GLY A O 1
ATOM 2124 N N . GLY A 1 279 ? -7.071 -6.685 25.437 1.00 90.12 279 GLY A N 1
ATOM 2125 C CA . GLY A 1 279 ? -6.278 -7.521 26.337 1.00 90.12 279 GLY A CA 1
ATOM 2126 C C . GLY A 1 279 ? -5.637 -6.639 27.409 1.00 90.12 279 GLY A C 1
ATOM 2127 O O . GLY A 1 279 ? -6.349 -6.053 28.217 1.00 90.12 279 GLY A O 1
ATOM 2128 N N . ASN A 1 280 ? -4.309 -6.509 27.402 1.00 94.94 280 ASN A N 1
ATOM 2129 C CA . ASN A 1 280 ? -3.576 -5.663 28.351 1.00 94.94 280 ASN A CA 1
ATOM 2130 C C . ASN A 1 280 ? -2.866 -4.454 27.713 1.00 94.94 280 ASN A C 1
ATOM 2132 O O . ASN A 1 280 ? -2.232 -3.692 28.444 1.00 94.94 280 ASN A O 1
ATOM 2136 N N . ARG A 1 281 ? -2.949 -4.258 26.387 1.00 97.94 281 ARG A N 1
ATOM 2137 C CA . ARG A 1 281 ? -2.206 -3.201 25.676 1.00 97.94 281 ARG A CA 1
ATOM 2138 C C . ARG A 1 281 ? -2.774 -2.859 24.298 1.00 97.94 281 ARG A C 1
ATOM 2140 O O . ARG A 1 281 ? -3.623 -3.565 23.762 1.00 97.94 281 ARG A O 1
ATOM 2147 N N . CYS A 1 282 ? -2.247 -1.800 23.699 1.00 98.38 282 CYS A N 1
ATOM 2148 C CA . CYS A 1 282 ? -2.394 -1.515 22.278 1.00 98.38 282 CYS A CA 1
ATOM 2149 C C . CYS A 1 282 ? -1.522 -2.456 21.448 1.00 98.38 282 CYS A C 1
ATOM 2151 O O . CYS A 1 282 ? -0.333 -2.611 21.738 1.00 98.38 282 CYS A O 1
ATOM 2153 N N . GLN A 1 283 ? -2.105 -3.096 20.439 1.00 97.19 283 GLN A N 1
ATOM 2154 C CA . GLN A 1 283 ? -1.429 -4.105 19.631 1.00 97.19 283 GLN A CA 1
ATOM 2155 C C . GLN A 1 283 ? -2.108 -4.311 18.277 1.00 97.19 283 GLN A C 1
ATOM 2157 O O . GLN A 1 283 ? -3.300 -4.041 18.111 1.00 97.19 283 GLN A O 1
ATOM 2162 N N . PHE A 1 284 ? -1.338 -4.851 17.335 1.00 94.88 284 PHE A N 1
ATOM 2163 C CA . PHE A 1 284 ? -1.870 -5.466 16.125 1.00 94.88 284 PHE A CA 1
ATOM 2164 C C . PHE A 1 284 ? -2.400 -6.864 16.455 1.00 94.88 284 PHE A C 1
ATOM 2166 O O . PHE A 1 284 ? -1.809 -7.598 17.249 1.00 94.88 284 PHE A O 1
ATOM 2173 N N . SER A 1 285 ? -3.531 -7.229 15.868 1.00 93.56 285 SER A N 1
ATOM 2174 C CA . SER A 1 285 ? -4.153 -8.543 16.015 1.00 93.56 285 SER A CA 1
ATOM 2175 C C . SER A 1 285 ? -4.715 -9.018 14.683 1.00 93.56 285 SER A C 1
ATOM 2177 O O . SER A 1 285 ? -5.030 -8.222 13.802 1.00 93.56 285 SER A O 1
ATOM 2179 N N . VAL A 1 286 ? -4.840 -10.335 14.540 1.00 90.38 286 VAL A N 1
ATOM 2180 C CA . VAL A 1 286 ? -5.415 -10.977 13.352 1.00 90.38 286 VAL A CA 1
ATOM 2181 C C . VAL A 1 286 ? -6.900 -11.246 13.599 1.00 90.38 286 VAL A C 1
ATOM 2183 O O . VAL A 1 286 ? -7.274 -11.720 14.674 1.00 90.38 286 VAL A O 1
ATOM 2186 N N . LEU A 1 287 ? -7.743 -11.009 12.596 1.00 92.31 287 LEU A N 1
ATOM 2187 C CA . LEU A 1 287 ? -9.173 -11.334 12.556 1.00 92.31 287 LEU A CA 1
ATOM 2188 C C . LEU A 1 287 ? -9.392 -12.846 12.380 1.00 92.31 287 LEU A C 1
ATOM 2190 O O . LEU A 1 287 ? -9.946 -13.328 11.390 1.00 92.31 287 LEU A O 1
ATOM 2194 N N . SER A 1 288 ? -8.929 -13.611 13.363 1.00 90.56 288 SER A N 1
ATOM 2195 C CA . SER A 1 288 ? -9.044 -15.068 13.445 1.00 90.56 288 SER A CA 1
ATOM 2196 C C . SER A 1 288 ? -9.406 -15.495 14.872 1.00 90.56 288 SER A C 1
ATOM 2198 O O . SER A 1 288 ? -9.309 -14.696 15.809 1.00 90.56 288 SER A O 1
ATOM 2200 N N . GLY A 1 289 ? -9.860 -16.742 15.037 1.00 95.81 289 GLY A N 1
ATOM 2201 C CA . GLY A 1 289 ? -10.230 -17.306 16.340 1.00 95.81 289 GLY A CA 1
ATOM 2202 C C . GLY A 1 289 ? -11.202 -16.408 17.108 1.00 95.81 289 GLY A C 1
ATOM 2203 O O . GLY A 1 289 ? -12.240 -16.021 16.574 1.00 95.81 289 GLY A O 1
ATOM 2204 N N . TYR A 1 290 ? -10.817 -16.014 18.325 1.00 96.00 290 TYR A N 1
ATOM 2205 C CA . TYR A 1 290 ? -11.616 -15.157 19.207 1.00 96.00 290 TYR A CA 1
ATOM 2206 C C . TYR A 1 290 ? -12.165 -13.901 18.513 1.00 96.00 290 TYR A C 1
ATOM 2208 O O . TYR A 1 290 ? -13.345 -13.591 18.642 1.00 96.00 290 TYR A O 1
ATOM 2216 N N . TYR A 1 291 ? -11.342 -13.181 17.744 1.00 96.56 291 TYR A N 1
ATOM 2217 C CA . TYR A 1 291 ? -11.804 -11.957 17.082 1.00 96.56 291 TYR A CA 1
ATOM 2218 C C . TYR A 1 291 ? -12.748 -12.243 15.920 1.00 96.56 291 TYR A C 1
ATOM 2220 O O . TYR A 1 291 ? -13.674 -11.473 15.694 1.00 96.56 291 TYR A O 1
ATOM 2228 N N . ARG A 1 292 ? -12.558 -13.364 15.218 1.00 96.50 292 ARG A N 1
ATOM 2229 C CA . ARG A 1 292 ? -13.458 -13.782 14.139 1.00 96.50 292 ARG A CA 1
ATOM 2230 C C . ARG A 1 292 ? -14.836 -14.160 14.680 1.00 96.50 292 ARG A C 1
ATOM 2232 O O . ARG A 1 292 ? -15.834 -13.763 14.096 1.00 96.50 292 ARG A O 1
ATOM 2239 N N . GLU A 1 293 ? -14.891 -14.864 15.809 1.00 97.56 293 GLU A N 1
ATOM 2240 C CA . GLU A 1 293 ? -16.150 -15.250 16.467 1.00 97.56 293 GLU A CA 1
ATOM 2241 C C . GLU A 1 293 ? -16.958 -14.052 16.980 1.00 97.56 293 GLU A C 1
ATOM 2243 O O . GLU A 1 293 ? -18.180 -14.127 17.091 1.00 97.56 293 GLU A O 1
ATOM 2248 N N . LYS A 1 294 ? -16.278 -12.956 17.327 1.00 97.69 294 LYS A N 1
ATOM 2249 C CA . LYS A 1 294 ? -16.890 -11.749 17.898 1.00 97.69 294 LYS A CA 1
ATOM 2250 C C . LYS A 1 294 ? -17.111 -10.637 16.874 1.00 97.69 294 LYS A C 1
ATOM 2252 O O . LYS A 1 294 ? -17.668 -9.602 17.240 1.00 97.69 294 LYS A O 1
ATOM 2257 N N . LEU A 1 295 ? -16.655 -10.822 15.634 1.00 97.88 295 LEU A N 1
ATOM 2258 C CA . LEU A 1 295 ? -16.729 -9.828 14.568 1.00 97.88 295 LEU A CA 1
ATOM 2259 C C . LEU A 1 295 ? -18.189 -9.521 14.227 1.00 97.88 295 LEU A C 1
ATOM 2261 O O . LEU A 1 295 ? -18.973 -10.427 13.956 1.00 97.88 295 LEU A O 1
ATOM 2265 N N . VAL A 1 296 ? -18.537 -8.235 14.222 1.00 97.44 296 VAL A N 1
ATOM 2266 C CA . VAL A 1 296 ? -19.859 -7.756 13.805 1.00 97.44 296 VAL A CA 1
ATOM 2267 C C . VAL A 1 296 ? -19.800 -7.264 12.367 1.00 97.44 296 VAL A C 1
ATOM 2269 O O . VAL A 1 296 ? -20.464 -7.819 11.497 1.00 97.44 296 VAL A O 1
ATOM 2272 N N . CYS A 1 297 ? -19.014 -6.217 12.109 1.00 95.50 297 CYS A N 1
ATOM 2273 C CA . CYS A 1 297 ? -18.863 -5.630 10.782 1.00 95.50 297 CYS A CA 1
ATOM 2274 C C . CYS A 1 297 ? -17.667 -4.670 10.729 1.00 95.50 297 CYS A C 1
ATOM 2276 O O . CYS A 1 297 ? -16.965 -4.451 11.723 1.00 95.50 297 CYS A O 1
ATOM 2278 N N . PHE A 1 298 ? -17.503 -4.054 9.562 1.00 96.81 298 PHE A N 1
ATOM 2279 C CA . PHE A 1 298 ? -16.606 -2.933 9.331 1.00 96.81 298 PHE A CA 1
ATOM 2280 C C . PHE A 1 298 ? -17.416 -1.649 9.132 1.00 96.81 298 PHE A C 1
ATOM 2282 O O . PHE A 1 298 ? -18.602 -1.699 8.788 1.00 96.81 298 PHE A O 1
ATOM 2289 N N . GLY A 1 299 ? -16.793 -0.494 9.348 1.00 92.25 299 GLY A N 1
ATOM 2290 C CA . GLY A 1 299 ? -17.437 0.796 9.139 1.00 92.25 299 GLY A CA 1
ATOM 2291 C C . GLY A 1 299 ? -16.491 1.863 8.611 1.00 92.25 299 GLY A C 1
ATOM 2292 O O . GLY A 1 299 ? -15.375 2.017 9.103 1.00 92.25 299 GLY A O 1
ATOM 2293 N N . ARG A 1 300 ? -16.975 2.624 7.629 1.00 91.81 300 ARG A N 1
ATOM 2294 C CA . ARG A 1 300 ? -16.254 3.717 6.976 1.00 91.81 300 ARG A CA 1
ATOM 2295 C C . ARG A 1 300 ? -16.883 5.060 7.308 1.00 91.81 300 ARG A C 1
ATOM 2297 O O . ARG A 1 300 ? -18.110 5.197 7.301 1.00 91.81 300 ARG A O 1
ATOM 2304 N N . LYS A 1 301 ? -16.033 6.044 7.584 1.00 82.69 301 LYS A N 1
ATOM 2305 C CA . LYS A 1 301 ? -16.432 7.432 7.810 1.00 82.69 301 LYS A CA 1
ATOM 2306 C C . LYS A 1 301 ? -16.063 8.316 6.632 1.00 82.69 301 LYS A C 1
ATOM 2308 O O . LYS A 1 301 ? -15.044 8.002 5.982 1.00 82.69 301 LYS A O 1
#

Nearest PDB structures (foldseek):
  4fdy-assembly2_B  TM=5.273E-01  e=4.615E-24  Staphylococcus aureus subsp. aureus Mu50
  4hpe-assembly4_D  TM=4.804E-01  e=4.979E-25  Clostridioides difficile 630
  4hpe-assembly2_B  TM=4.756E-01  e=1.028E-24  Clostridioides difficile 630
  7cfl-assembly1_A  TM=9.266E-01  e=6.973E-09  Clostridioides difficile
  3h41-assembly1_A  TM=9.097E-01  e=4.989E-08  Bacillus cereus ATCC 10987

Mean predicted aligned error: 13.41 Å

pLDDT: mean 87.11, std 17.01, range [25.22, 98.69]

InterPro domains:
  IPR000064 Endopeptidase, NLPC/P60 domain [PF00877] (196-297)
  IPR000064 Endopeptidase, NLPC/P60 domain [PS51935] (180-301)
  IPR023346 Lysozyme-like domain superfamily [SSF53955] (30-138)
  IPR038765 Papain-like cysteine peptidase superfamily [SSF54001] (182-300)
  IPR047194 CwlT-like, lysozyme domain [PF13702] (29-170)
  IPR047194 CwlT-like, lysozyme domain [cd16891] (32-171)
  IPR051202 Peptidase C40 [PTHR47053] (142-300)

Organism: NCBI:txid2681861

Sequence (301 aa):
MLAVILQLSGCEFPGDDNMYGTANVSPLVERWRPYVQEFAQKYGVGEYVEILLAMIAQESGGDSDRYPDILQCSESAGMAPNSITDPLVSLEQGIRYFAALAESGKKAGVDMDTVIQSYNFGGGYLTYVRDHYGGKHSEEAARSFSGMMAARSGWSSYGDVKYVEHVRSHMHASSAGGAMENYEAMYAVMKEYENVPYVFGGTSKSGIDCSAMSQKLYQSAGISLPRTAQDQYDAVSHISESQARPGDLVFFTATYDAGTFITHVGVYTGNGQFFHAGGNRCQFSVLSGYYREKLVCFGRK

Secondary structure (DSSP, 8-state):
------------------TT--B---HHHHTTHHHHHHHHHHTT-GGGHHHHHHHHHHHTTT-TTT-SSTT--TGGGTSPTT----HHHHHHHHHHHHHHHHHHHHHHT--HHHHHHHHHH-THHHHHHHHHHTT---HHHHHHHHHHHHHHHT-S--S-TTHHHHHHHTB---TTHHHHHHHHHHHHHHHHHTTPBB-TT-EETTEE-HHHHHHHHHHHTT----SSHHHHHHTSEEE-GGG--TT-EEEEESSS--SSSEEEEEEEEETTEEEEEETTEEEEEESSTHHHHHEEEEEE-

Foldseek 3Di:
DDDPPPPPDDPPPQAFQALLFAFLADPLLVVCLVLLCVLCVVLVNNSCSRLLSLQLCLQPSNPCVVQVLSNQCCVVVVHDTSPRNHNSVSSNRLSNQLSVLVVLLVVLVADVLQSQLCSFQPSVSSNQCVVPVVRYDDLVSLQVSQVVVCVVVVHPTRGDSCRSVSSCVRGPPDPCPLVSQLLVLLVVVLVVFFFQWDDVVDQDSVHDAFQSSLQVSNVSSVHGADRDLQSRVVVFDFDAPSNADFQWKWFFADPDDDPDGTDGIFTDHTPQKTWGQDDTGTDIDGCDDPNVVGTDTIGDD

Radius of gyration: 22.1 Å; Cα contacts (8 Å, |Δi|>4): 535; chains: 1; bounding box: 53×66×58 Å

Solvent-accessible surface area (backbone atoms only — not comparable to full-atom values): 15871 Å² total; per-residue (Å²): 135,88,80,82,80,78,78,74,77,75,79,78,79,64,60,76,41,39,74,85,37,51,52,53,65,53,74,58,30,54,75,45,47,71,60,47,47,52,46,21,49,76,58,75,39,51,78,42,45,34,57,51,49,11,41,23,41,62,59,34,47,33,38,50,90,86,29,21,26,24,47,65,30,24,52,82,71,76,41,60,80,78,65,38,73,45,44,66,60,15,47,48,53,30,48,50,50,50,34,54,36,47,55,49,19,59,76,62,59,35,41,69,60,31,32,56,37,16,70,65,66,34,68,68,48,41,59,49,30,33,77,75,46,79,13,44,64,46,62,66,59,35,46,53,51,21,53,55,48,8,64,74,71,74,43,97,63,41,67,64,57,54,46,47,63,53,28,52,67,23,29,51,86,61,94,37,71,65,54,42,57,26,33,54,40,21,50,57,48,51,66,72,42,50,66,30,36,40,26,90,88,26,79,47,82,90,16,21,18,20,28,40,44,44,28,55,32,36,45,57,43,74,40,91,58,51,73,44,40,43,54,38,59,74,68,33,51,76,42,55,73,55,64,48,31,48,63,23,36,34,35,23,30,80,77,57,97,63,100,53,71,44,55,38,32,25,30,28,62,44,94,61,28,28,39,32,24,51,93,65,19,20,42,79,46,60,64,46,69,73,51,47,78,27,53,69,50,28,29,42,123